Protein AF-C1J9I7-F1 (afdb_monomer)

Mean predicted aligned error: 4.02 Å

Structure (mmCIF, N/CA/C/O backbone):
data_AF-C1J9I7-F1
#
_entry.id   AF-C1J9I7-F1
#
loop_
_atom_site.group_PDB
_atom_site.id
_atom_site.type_symbol
_atom_site.label_atom_id
_atom_site.label_alt_id
_atom_site.label_comp_id
_atom_site.label_asym_id
_atom_site.label_entity_id
_atom_site.label_seq_id
_atom_site.pdbx_PDB_ins_code
_atom_site.Cartn_x
_atom_site.Cartn_y
_atom_site.Cartn_z
_atom_site.occupancy
_atom_site.B_iso_or_equiv
_atom_site.auth_seq_id
_atom_site.auth_comp_id
_atom_site.auth_asym_id
_atom_site.auth_atom_id
_atom_site.pdbx_PDB_model_num
ATOM 1 N N . MET A 1 1 ? -25.957 10.864 8.590 1.00 47.75 1 MET A N 1
ATOM 2 C CA . MET A 1 1 ? -24.700 10.436 7.935 1.00 47.75 1 MET A CA 1
ATOM 3 C C . MET A 1 1 ? -24.510 8.967 8.263 1.00 47.75 1 MET A C 1
ATOM 5 O O . MET A 1 1 ? -24.528 8.646 9.444 1.00 47.75 1 MET A O 1
ATOM 9 N N . GLY A 1 2 ? -24.454 8.081 7.265 1.00 59.41 2 GLY A N 1
ATOM 10 C CA . GLY A 1 2 ? -24.308 6.639 7.505 1.00 59.41 2 GLY A CA 1
ATOM 11 C C . GLY A 1 2 ? -23.028 6.308 8.279 1.00 59.41 2 GLY A C 1
ATOM 12 O O . GLY A 1 2 ? -22.058 7.070 8.245 1.00 59.41 2 GLY A O 1
ATOM 13 N N . ASN A 1 3 ? -23.024 5.187 9.002 1.00 84.06 3 ASN A N 1
ATOM 14 C CA . ASN A 1 3 ? -21.821 4.706 9.676 1.00 84.06 3 ASN A CA 1
ATOM 15 C C . ASN A 1 3 ? -20.783 4.278 8.627 1.00 84.06 3 ASN A C 1
ATOM 17 O O . ASN A 1 3 ? -20.947 3.234 8.010 1.00 84.06 3 ASN A O 1
ATOM 21 N N . LEU A 1 4 ? -19.723 5.078 8.445 1.00 91.31 4 LEU A N 1
ATOM 22 C CA . LEU A 1 4 ? -18.598 4.732 7.566 1.00 91.31 4 LEU A CA 1
ATOM 23 C C . LEU A 1 4 ? -17.926 3.429 8.019 1.00 91.31 4 LEU A C 1
ATOM 25 O O . LEU A 1 4 ? -17.491 3.326 9.175 1.00 91.31 4 LEU A O 1
ATOM 29 N N . LEU A 1 5 ? -17.766 2.484 7.095 1.00 96.19 5 LEU A N 1
ATOM 30 C CA . LEU A 1 5 ? -17.030 1.242 7.299 1.00 96.19 5 LEU A CA 1
ATOM 31 C C . LEU A 1 5 ? -15.528 1.490 7.104 1.00 96.19 5 LEU A C 1
ATOM 33 O O . LEU A 1 5 ? -15.040 1.649 5.985 1.00 96.19 5 LEU A O 1
ATOM 37 N N . ILE A 1 6 ? -14.788 1.539 8.212 1.00 97.50 6 ILE A N 1
ATOM 38 C CA . ILE A 1 6 ? -13.348 1.834 8.230 1.00 97.50 6 ILE A CA 1
ATOM 39 C C . ILE A 1 6 ? -12.586 0.570 8.603 1.00 97.50 6 ILE A C 1
ATOM 41 O O . ILE A 1 6 ? -12.839 -0.002 9.662 1.00 97.50 6 ILE A O 1
ATOM 45 N N . LYS A 1 7 ? -11.635 0.165 7.758 1.00 97.56 7 LYS A N 1
ATOM 46 C CA . LYS A 1 7 ? -10.774 -0.996 7.998 1.00 97.56 7 LYS A CA 1
ATOM 47 C C . LYS A 1 7 ? -9.307 -0.635 7.794 1.00 97.56 7 LYS A C 1
ATOM 49 O O . LYS A 1 7 ? -8.921 -0.176 6.726 1.00 97.56 7 LYS A O 1
ATOM 54 N N . ILE A 1 8 ? -8.475 -0.861 8.802 1.00 98.06 8 ILE A N 1
ATOM 55 C CA . ILE A 1 8 ? -7.022 -0.697 8.724 1.00 98.06 8 ILE A CA 1
ATOM 56 C C . ILE A 1 8 ? -6.383 -2.078 8.795 1.00 98.06 8 ILE A C 1
ATOM 58 O O . ILE A 1 8 ? -6.401 -2.725 9.837 1.00 98.06 8 ILE A O 1
ATOM 62 N N . ILE A 1 9 ? -5.821 -2.542 7.687 1.00 97.94 9 ILE A N 1
ATOM 63 C CA . ILE A 1 9 ? -5.140 -3.830 7.617 1.00 97.94 9 ILE A CA 1
ATOM 64 C C . ILE A 1 9 ? -3.805 -3.734 8.339 1.00 97.94 9 ILE A C 1
ATOM 6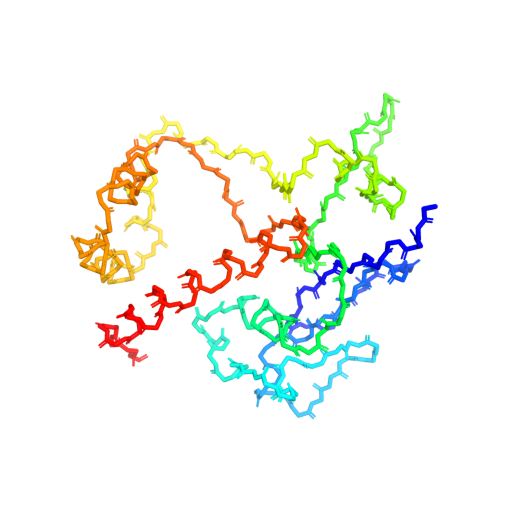6 O O . ILE A 1 9 ? -3.006 -2.846 8.047 1.00 97.94 9 ILE A O 1
ATOM 70 N N . ILE A 1 10 ? -3.546 -4.681 9.234 1.00 97.75 10 ILE A N 1
ATOM 71 C CA . ILE A 1 10 ? -2.225 -4.917 9.809 1.00 97.75 10 ILE A CA 1
ATOM 72 C C . ILE A 1 10 ? -1.609 -6.102 9.067 1.00 97.75 10 ILE A C 1
ATOM 74 O O . ILE A 1 10 ? -1.959 -7.248 9.341 1.00 97.75 10 ILE A O 1
ATOM 78 N N . ALA A 1 11 ? -0.684 -5.839 8.148 1.00 97.38 11 ALA A N 1
ATOM 79 C CA . ALA A 1 11 ? 0.038 -6.906 7.465 1.00 97.38 11 ALA A CA 1
ATOM 80 C C . ALA A 1 11 ? 1.110 -7.514 8.384 1.00 97.38 11 ALA A C 1
ATOM 82 O O . ALA A 1 11 ? 1.972 -6.807 8.930 1.00 97.38 11 ALA A O 1
ATOM 83 N N . ALA A 1 12 ? 1.052 -8.835 8.560 1.00 96.56 12 ALA A N 1
ATOM 84 C CA . ALA A 1 12 ? 1.930 -9.591 9.444 1.00 96.56 12 ALA A CA 1
ATOM 85 C C . ALA A 1 12 ? 2.312 -10.946 8.835 1.00 96.56 12 ALA A C 1
ATOM 87 O O . ALA A 1 12 ? 1.462 -11.649 8.312 1.00 96.56 12 ALA A O 1
ATOM 88 N N . HIS A 1 13 ? 3.579 -11.340 8.963 1.00 93.56 13 HIS A N 1
ATOM 89 C CA . HIS A 1 13 ? 4.090 -12.659 8.543 1.00 93.56 13 HIS A CA 1
ATOM 90 C C . HIS A 1 13 ? 4.424 -13.570 9.738 1.00 93.56 13 HIS A C 1
ATOM 92 O O . HIS A 1 13 ? 4.934 -14.675 9.582 1.00 93.56 13 HIS A O 1
ATOM 98 N N . LYS A 1 14 ? 4.165 -13.108 10.967 1.00 92.69 14 LYS A N 1
ATOM 99 C CA . LYS A 1 14 ? 4.371 -13.880 12.198 1.00 92.69 14 LYS A CA 1
ATOM 100 C C . LYS A 1 14 ? 3.318 -13.536 13.257 1.00 92.69 14 LYS A C 1
ATOM 102 O O . LYS A 1 14 ? 2.704 -12.472 13.146 1.00 92.69 14 LYS A O 1
ATOM 107 N N . PRO A 1 15 ? 3.128 -14.380 14.288 1.00 92.00 15 PRO A N 1
ATOM 108 C CA . PRO A 1 15 ? 2.281 -14.048 15.429 1.00 92.00 15 PRO A CA 1
ATOM 109 C C . PRO A 1 15 ? 2.752 -12.759 16.110 1.00 92.00 15 PRO A C 1
ATOM 111 O O . PRO A 1 15 ? 3.934 -12.601 16.424 1.00 92.00 15 PRO A O 1
ATOM 114 N N . VAL A 1 16 ? 1.825 -11.827 16.321 1.00 92.19 16 VAL A N 1
ATOM 115 C CA . VAL A 1 16 ? 2.089 -10.510 16.916 1.00 92.19 16 VAL A CA 1
ATOM 116 C C . VAL A 1 16 ? 0.901 -10.081 17.764 1.00 92.19 16 VAL A C 1
ATOM 118 O O . VAL A 1 16 ? -0.238 -10.455 17.488 1.00 92.19 16 VAL A O 1
ATOM 121 N N . GLN A 1 17 ? 1.164 -9.264 18.780 1.00 91.31 17 GLN A N 1
ATOM 122 C CA . GLN A 1 17 ? 0.095 -8.569 19.486 1.00 91.31 17 GLN A CA 1
ATOM 123 C C . GLN A 1 17 ? -0.452 -7.450 18.602 1.00 91.31 17 GLN A C 1
ATOM 125 O O . GLN A 1 17 ? 0.310 -6.690 18.002 1.00 91.31 17 GLN A O 1
ATOM 130 N N . VAL A 1 18 ? -1.775 -7.359 18.534 1.00 91.75 18 VAL A N 1
ATOM 131 C CA . VAL A 1 18 ? -2.493 -6.350 17.754 1.00 91.75 18 VAL A CA 1
ATOM 132 C C . VAL A 1 18 ? -3.287 -5.445 18.692 1.00 91.75 18 VAL A C 1
ATOM 134 O O . VAL A 1 18 ? -3.644 -5.879 19.791 1.00 91.75 18 VAL A O 1
ATOM 137 N N . PRO A 1 19 ? -3.560 -4.188 18.303 1.00 91.56 19 PRO A N 1
ATOM 138 C CA . PRO A 1 19 ? -4.419 -3.310 19.084 1.00 91.56 19 PRO A CA 1
ATOM 139 C C . PRO A 1 19 ? -5.785 -3.954 19.340 1.00 91.56 19 PRO A C 1
ATOM 141 O O . PRO A 1 19 ? -6.378 -4.536 18.433 1.00 91.56 19 PRO A O 1
ATOM 144 N N . ASN A 1 20 ? -6.306 -3.809 20.559 1.00 90.69 20 ASN A N 1
ATOM 145 C CA . ASN A 1 20 ? -7.679 -4.196 20.885 1.00 90.69 20 ASN A CA 1
ATOM 146 C C . ASN A 1 20 ? -8.665 -3.128 20.375 1.00 90.69 20 ASN A C 1
ATOM 148 O O . ASN A 1 20 ? -9.249 -2.376 21.153 1.00 90.69 20 ASN A O 1
ATOM 152 N N . ASP A 1 21 ? -8.765 -3.000 19.053 1.00 91.88 21 ASP A N 1
ATOM 153 C CA . ASP A 1 21 ? -9.613 -2.036 18.352 1.00 91.88 21 ASP A CA 1
ATOM 154 C C . ASP A 1 21 ? -10.123 -2.682 17.058 1.00 91.88 21 ASP A C 1
ATOM 156 O O . ASP A 1 21 ? -9.339 -3.079 16.197 1.00 91.88 21 ASP A O 1
ATOM 160 N N . GLN A 1 22 ? -11.447 -2.763 16.914 1.00 91.38 22 GLN A N 1
ATOM 161 C CA . GLN A 1 22 ? -12.115 -3.392 15.768 1.00 91.38 22 GLN A CA 1
ATOM 162 C C . GLN A 1 22 ? -11.840 -2.691 14.433 1.00 91.38 22 GLN A C 1
ATOM 164 O O . GLN A 1 22 ? -12.124 -3.248 13.380 1.00 91.38 22 GLN A O 1
ATOM 169 N N . THR A 1 23 ? -11.290 -1.478 14.454 1.00 95.12 23 THR A N 1
ATOM 170 C CA . THR A 1 23 ? -10.848 -0.759 13.253 1.00 95.12 23 THR A CA 1
ATOM 171 C C . THR A 1 23 ? -9.634 -1.431 12.608 1.00 95.12 23 THR A C 1
ATOM 173 O O . THR A 1 23 ? -9.394 -1.236 11.416 1.00 95.12 23 THR A O 1
ATOM 176 N N . TYR A 1 24 ? -8.859 -2.207 13.372 1.00 96.31 24 TYR A N 1
ATOM 177 C CA . TYR A 1 24 ? -7.603 -2.804 12.940 1.00 96.31 24 TYR A CA 1
ATOM 178 C C . TYR A 1 24 ? -7.747 -4.309 12.694 1.00 96.31 24 TYR A C 1
ATOM 180 O O . TYR A 1 24 ? -8.024 -5.087 13.602 1.00 96.31 24 TYR A O 1
ATOM 188 N N . PHE A 1 25 ? -7.507 -4.721 11.453 1.00 94.88 25 PHE A N 1
ATOM 189 C CA . PHE A 1 25 ? -7.731 -6.076 10.963 1.00 94.88 25 PHE A CA 1
ATOM 190 C C . PHE A 1 25 ? -6.391 -6.737 10.649 1.00 94.88 25 PHE A C 1
ATOM 192 O O . PHE A 1 25 ? -5.777 -6.404 9.631 1.00 94.88 25 PHE A O 1
ATOM 199 N N . PRO A 1 26 ? -5.896 -7.656 11.487 1.00 96.88 26 PRO A N 1
ATOM 200 C CA . PRO A 1 26 ? -4.689 -8.385 11.150 1.00 96.88 26 PRO A CA 1
ATOM 201 C C . PRO A 1 26 ? -4.909 -9.333 9.974 1.00 96.88 26 PRO A C 1
ATOM 203 O O . PRO A 1 26 ? -5.823 -10.157 9.982 1.00 96.88 26 PRO A O 1
ATOM 206 N N . VAL A 1 27 ? -4.037 -9.222 8.975 1.00 98.00 27 VAL A N 1
ATOM 207 C CA . VAL A 1 27 ? -3.974 -10.105 7.809 1.00 98.00 27 VAL A CA 1
ATOM 208 C C . VAL A 1 27 ? -2.617 -10.798 7.816 1.00 98.00 27 VAL A C 1
ATOM 210 O O . VAL A 1 27 ? -1.568 -10.147 7.855 1.00 98.00 27 VAL A O 1
ATOM 213 N N . TYR A 1 28 ? -2.651 -12.126 7.798 1.00 98.00 28 TYR A N 1
ATOM 214 C CA . TYR A 1 28 ? -1.481 -12.978 7.698 1.00 98.00 28 TYR A CA 1
ATOM 215 C C . TYR A 1 28 ? -1.061 -13.084 6.230 1.00 98.00 28 TYR A C 1
ATOM 217 O O . TYR A 1 28 ? -1.780 -13.664 5.415 1.00 98.00 28 TYR A O 1
ATOM 225 N N . VAL A 1 29 ? 0.059 -12.451 5.885 1.00 97.75 29 VAL A N 1
ATOM 226 C CA . VAL A 1 29 ? 0.547 -12.374 4.501 1.00 97.75 29 VAL A CA 1
ATOM 227 C C . VAL A 1 29 ? 1.365 -13.600 4.129 1.00 97.75 29 VAL A C 1
ATOM 229 O O . VAL A 1 29 ? 2.059 -14.162 4.975 1.00 97.75 29 VAL A O 1
ATOM 232 N N . GLY A 1 30 ? 1.287 -14.010 2.864 1.00 97.69 30 GLY A N 1
ATOM 233 C CA . GLY A 1 30 ? 1.942 -15.226 2.389 1.00 97.69 30 GLY A CA 1
ATOM 234 C C . GLY A 1 30 ? 1.349 -16.488 3.004 1.00 97.69 30 GLY A C 1
ATOM 235 O O . GLY A 1 30 ? 2.037 -17.502 3.096 1.00 97.69 30 GLY A O 1
ATOM 236 N N . SER A 1 31 ? 0.077 -16.441 3.418 1.00 97.81 31 SER A N 1
ATOM 237 C CA . SER A 1 31 ? -0.632 -17.571 4.023 1.00 97.81 31 SER A CA 1
ATOM 238 C C . SER A 1 31 ? -0.552 -18.833 3.165 1.00 97.81 31 SER A C 1
ATOM 240 O O . SER A 1 31 ? -0.495 -19.926 3.719 1.00 97.81 31 SER A O 1
ATOM 242 N N . LYS A 1 32 ? -0.422 -18.702 1.838 1.00 97.88 32 LYS A N 1
ATOM 243 C CA . LYS A 1 32 ? -0.225 -19.828 0.918 1.00 97.88 32 LYS A CA 1
ATOM 244 C C . LYS A 1 32 ? 0.938 -20.754 1.309 1.00 97.88 32 LYS A C 1
ATOM 246 O O . LYS A 1 32 ? 0.887 -21.940 0.996 1.00 97.88 32 LYS A O 1
ATOM 251 N N . PHE A 1 33 ? 1.960 -20.228 1.983 1.00 97.19 33 PHE A N 1
ATOM 252 C CA . PHE A 1 33 ? 3.152 -20.964 2.420 1.00 97.19 33 PHE A CA 1
ATOM 253 C C . PHE A 1 33 ? 3.090 -21.402 3.892 1.00 97.19 33 PHE A C 1
ATOM 255 O O . PHE A 1 33 ? 4.091 -21.845 4.450 1.00 97.19 33 PHE A O 1
ATOM 262 N N . HIS A 1 34 ? 1.927 -21.273 4.536 1.00 95.25 34 HIS A N 1
ATOM 263 C CA . HIS A 1 34 ? 1.736 -21.576 5.949 1.00 95.25 34 HIS A CA 1
ATOM 264 C C . HIS A 1 34 ? 0.510 -22.465 6.177 1.00 95.25 34 HIS A C 1
ATOM 266 O O . HIS A 1 34 ? -0.622 -22.105 5.844 1.00 95.25 34 HIS A O 1
ATOM 272 N N . GLU A 1 35 ? 0.726 -23.599 6.843 1.00 93.06 35 GLU A N 1
ATOM 273 C CA . GLU A 1 35 ? -0.336 -24.556 7.185 1.00 93.06 35 GLU A CA 1
ATOM 274 C C . GLU A 1 35 ? -1.342 -23.998 8.200 1.00 93.06 35 GLU A C 1
ATOM 276 O O . GLU A 1 35 ? -2.513 -24.365 8.193 1.00 93.06 35 GLU A O 1
ATOM 281 N N . SER A 1 36 ? -0.902 -23.083 9.066 1.00 94.06 36 SER A N 1
ATOM 282 C CA . SER A 1 36 ? -1.728 -22.508 10.127 1.00 94.06 36 SER A CA 1
ATOM 283 C C . SER A 1 36 ? -1.692 -20.983 10.124 1.00 94.06 36 SER A C 1
ATOM 285 O O . SER A 1 36 ? -0.833 -20.353 9.506 1.00 94.06 36 SER A O 1
ATOM 287 N N . THR A 1 37 ? -2.663 -20.379 10.809 1.00 95.94 37 THR A N 1
ATOM 288 C CA . THR A 1 37 ? -2.799 -18.924 10.940 1.00 95.94 37 THR A CA 1
ATOM 289 C C . THR A 1 37 ? -2.954 -18.551 12.404 1.00 95.94 37 THR A C 1
ATOM 291 O O . THR A 1 37 ? -3.702 -19.224 13.120 1.00 95.94 37 THR A O 1
ATOM 294 N N . PRO A 1 38 ? -2.294 -17.476 12.872 1.00 95.31 38 PRO A N 1
ATOM 295 C CA . PRO A 1 38 ? -2.496 -16.992 14.229 1.00 95.31 38 PRO A CA 1
ATOM 296 C C . PRO A 1 38 ? -3.974 -16.688 14.506 1.00 95.31 38 PRO A C 1
ATOM 298 O O . PRO A 1 38 ? -4.686 -16.139 13.664 1.00 95.31 38 PRO A O 1
ATOM 301 N N . LYS A 1 39 ? -4.449 -17.024 15.709 1.00 93.75 39 LYS A N 1
ATOM 302 C CA . LYS A 1 39 ? -5.846 -16.796 16.096 1.00 93.75 39 LYS A CA 1
ATOM 303 C C . LYS A 1 39 ? -6.230 -15.323 15.914 1.00 93.75 39 LYS A C 1
ATOM 305 O O . LYS A 1 39 ? -5.546 -14.435 16.412 1.00 93.75 39 LYS A O 1
ATOM 310 N N . GLY A 1 40 ? -7.353 -15.088 15.235 1.00 92.81 40 GLY A N 1
ATOM 311 C CA . GLY A 1 40 ? -7.883 -13.748 14.970 1.00 92.81 40 GLY A CA 1
ATOM 312 C C . GLY A 1 40 ? -7.302 -13.057 13.733 1.00 92.81 40 GLY A C 1
ATOM 313 O O . GLY A 1 40 ? -7.726 -11.946 13.435 1.00 92.81 40 GLY A O 1
ATOM 314 N N . PHE A 1 41 ? -6.370 -13.690 13.010 1.00 96.56 41 PHE A N 1
ATOM 315 C CA . PHE A 1 41 ? -5.810 -13.156 11.769 1.00 96.56 41 PHE A CA 1
ATOM 316 C C . PHE A 1 41 ? -6.601 -13.692 10.577 1.00 96.56 41 PHE A C 1
ATOM 318 O O . PHE A 1 41 ? -6.962 -14.867 10.526 1.00 96.56 41 PHE A O 1
ATOM 325 N N . LEU A 1 42 ? -6.850 -12.821 9.606 1.00 96.62 42 LEU A N 1
ATOM 326 C CA . LEU A 1 42 ? -7.394 -13.192 8.304 1.00 96.62 42 LEU A CA 1
ATOM 327 C C . LEU A 1 42 ? -6.272 -13.739 7.422 1.00 96.62 42 LEU A C 1
ATOM 329 O O . LEU A 1 42 ? -5.119 -13.341 7.577 1.00 96.62 42 LEU A O 1
ATOM 333 N N . ARG A 1 43 ? -6.600 -14.627 6.484 1.00 97.50 43 ARG A N 1
ATOM 334 C CA . ARG A 1 43 ? -5.626 -15.185 5.540 1.00 97.50 43 ARG A CA 1
ATOM 335 C C . ARG A 1 43 ? -5.728 -14.516 4.183 1.00 97.50 43 ARG A C 1
ATOM 337 O O . ARG A 1 43 ? -6.819 -14.445 3.613 1.00 97.50 43 ARG A O 1
ATOM 344 N N . ASP A 1 44 ? -4.587 -14.092 3.653 1.00 98.19 44 ASP A N 1
ATOM 345 C CA . ASP A 1 44 ? -4.498 -13.486 2.325 1.00 98.19 44 ASP A CA 1
ATOM 346 C C . ASP A 1 44 ? -4.592 -14.497 1.170 1.00 98.19 44 ASP A C 1
ATOM 348 O O . ASP A 1 44 ? -4.614 -14.075 0.023 1.00 98.19 44 ASP A O 1
ATOM 352 N N . ASP A 1 45 ? -4.661 -15.807 1.437 1.00 98.44 45 ASP A N 1
ATOM 353 C CA . ASP A 1 45 ? -4.765 -16.881 0.433 1.00 98.44 45 ASP A CA 1
ATOM 354 C C . ASP A 1 45 ? -6.199 -17.387 0.198 1.00 98.44 45 ASP A C 1
ATOM 356 O O . ASP A 1 45 ? -6.414 -18.384 -0.493 1.00 98.44 45 ASP A O 1
ATOM 360 N N . SER A 1 46 ? -7.189 -16.684 0.748 1.00 97.06 46 SER A N 1
ATOM 361 C CA . SER A 1 46 ? -8.614 -16.981 0.579 1.00 97.06 46 SER A CA 1
ATOM 362 C C . SER A 1 46 ? -9.254 -16.128 -0.524 1.00 97.06 46 SER A C 1
ATOM 364 O O . SER A 1 46 ? -8.781 -15.032 -0.825 1.00 97.06 46 SER A O 1
ATOM 366 N N . GLY A 1 47 ? -10.346 -16.609 -1.132 1.00 97.75 47 GLY A N 1
ATOM 367 C CA . GLY A 1 47 ? -11.069 -15.870 -2.175 1.00 97.75 47 GLY A CA 1
ATOM 368 C C . GLY A 1 47 ? -10.171 -15.465 -3.351 1.00 97.75 47 GLY A C 1
ATOM 369 O O . GLY A 1 47 ? -9.270 -16.212 -3.740 1.00 97.75 47 GLY A O 1
ATOM 370 N N . LYS A 1 48 ? -10.384 -14.272 -3.920 1.00 98.50 48 LYS A N 1
ATOM 371 C CA . LYS A 1 48 ? -9.513 -13.760 -4.992 1.00 98.50 48 LYS A CA 1
ATOM 372 C C . LYS A 1 48 ? -8.223 -13.199 -4.397 1.00 98.50 48 LYS A C 1
ATOM 374 O O . LYS A 1 48 ? -8.262 -12.216 -3.661 1.00 98.50 48 LYS A O 1
ATOM 379 N N . ASN A 1 49 ? -7.085 -13.803 -4.727 1.00 98.62 49 ASN A N 1
ATOM 380 C CA . ASN A 1 49 ? -5.813 -13.477 -4.093 1.00 98.62 49 ASN A CA 1
ATOM 381 C C . ASN A 1 49 ? -4.599 -13.666 -5.006 1.00 98.62 49 ASN A C 1
ATOM 383 O O . ASN A 1 49 ? -4.733 -14.186 -6.107 1.00 98.62 49 ASN A O 1
ATOM 387 N N . ILE A 1 50 ? -3.437 -13.237 -4.504 1.00 98.56 50 ILE A N 1
ATOM 388 C CA . ILE A 1 50 ? -2.099 -13.473 -5.070 1.00 98.56 50 ILE A CA 1
ATOM 389 C C . ILE A 1 50 ? -1.109 -13.875 -3.963 1.00 98.56 50 ILE A C 1
ATOM 391 O O . ILE A 1 50 ? 0.057 -13.494 -3.999 1.00 98.56 50 ILE A O 1
ATOM 395 N N . SER A 1 51 ? -1.559 -14.608 -2.936 1.00 98.44 51 SER A N 1
ATOM 396 C CA . SER A 1 51 ? -0.724 -14.930 -1.761 1.00 98.44 51 SER A CA 1
ATOM 397 C C . SER A 1 51 ? 0.561 -15.685 -2.138 1.00 98.44 51 SER A C 1
ATOM 399 O O . SER A 1 51 ? 1.611 -15.480 -1.531 1.00 98.44 51 SER A O 1
ATOM 401 N N . TRP A 1 52 ? 0.533 -16.476 -3.220 1.00 97.81 52 TRP A N 1
ATOM 402 C CA . TRP A 1 52 ? 1.726 -17.141 -3.761 1.00 97.81 52 TRP A CA 1
ATOM 403 C C . TRP A 1 52 ? 2.804 -16.167 -4.271 1.00 97.81 52 TRP A C 1
ATOM 405 O O . TRP A 1 52 ? 3.969 -16.543 -4.321 1.00 97.81 52 TRP A O 1
ATOM 415 N N . LYS A 1 53 ? 2.459 -14.913 -4.605 1.00 97.25 53 LYS A N 1
ATOM 416 C CA . LYS A 1 53 ? 3.426 -13.873 -4.995 1.00 97.25 53 LYS A CA 1
ATOM 417 C C . LYS A 1 53 ? 4.115 -13.211 -3.789 1.00 97.25 53 LYS A C 1
ATOM 419 O O . LYS A 1 53 ? 5.018 -12.401 -3.984 1.00 97.25 53 LYS A O 1
ATOM 424 N N . ASN A 1 54 ? 3.735 -13.533 -2.544 1.00 97.62 54 ASN A N 1
ATOM 425 C CA . ASN A 1 54 ? 4.260 -12.882 -1.333 1.00 97.62 54 ASN A CA 1
ATOM 426 C C . ASN A 1 54 ? 5.800 -12.814 -1.229 1.00 97.62 54 ASN A C 1
ATOM 428 O O . ASN A 1 54 ? 6.273 -11.766 -0.791 1.00 97.62 54 ASN A O 1
ATOM 432 N N . PRO A 1 55 ? 6.589 -13.830 -1.647 1.00 95.44 55 PRO A N 1
ATOM 433 C CA . PRO A 1 55 ? 8.053 -13.750 -1.618 1.00 95.44 55 PRO A CA 1
ATOM 434 C C . PRO A 1 55 ? 8.632 -12.536 -2.359 1.00 95.44 55 PRO A C 1
ATOM 436 O O . PRO A 1 55 ? 9.694 -12.046 -1.986 1.00 95.44 55 PRO A O 1
ATOM 439 N N . HIS A 1 56 ? 7.916 -12.016 -3.361 1.00 94.31 56 HIS A N 1
ATOM 440 C CA . HIS A 1 56 ? 8.334 -10.857 -4.153 1.00 94.31 56 HIS A CA 1
ATOM 441 C C . HIS A 1 56 ? 7.466 -9.617 -3.883 1.00 94.31 56 HIS A C 1
ATOM 443 O O . HIS A 1 56 ? 7.960 -8.491 -3.878 1.00 94.31 56 HIS A O 1
ATOM 449 N N . TYR A 1 57 ? 6.175 -9.811 -3.601 1.00 96.00 57 TYR A N 1
ATOM 450 C CA . TYR A 1 57 ? 5.192 -8.733 -3.453 1.00 96.00 57 TYR A CA 1
ATOM 451 C C . TYR A 1 57 ? 5.031 -8.229 -2.015 1.00 96.00 57 TYR A C 1
ATOM 453 O O . TYR A 1 57 ? 4.506 -7.132 -1.808 1.00 96.00 57 TYR A O 1
ATOM 461 N N . ASN A 1 58 ? 5.490 -8.989 -1.017 1.00 95.25 58 ASN A N 1
ATOM 462 C CA . ASN A 1 58 ? 5.354 -8.657 0.403 1.00 95.25 58 ASN A CA 1
ATOM 463 C C . ASN A 1 58 ? 3.915 -8.219 0.748 1.00 95.25 58 ASN A C 1
ATOM 465 O O . ASN A 1 58 ? 2.957 -8.849 0.309 1.00 95.25 58 ASN A O 1
ATOM 469 N N . GLU A 1 59 ? 3.718 -7.117 1.485 1.00 96.62 59 GLU A N 1
ATOM 470 C CA . GLU A 1 59 ? 2.385 -6.693 1.938 1.00 96.62 59 GLU A CA 1
ATOM 471 C C . GLU A 1 59 ? 1.424 -6.270 0.809 1.00 96.62 59 GLU A C 1
ATOM 473 O O . GLU A 1 59 ? 0.239 -6.042 1.071 1.00 96.62 59 GLU A O 1
ATOM 478 N N . LEU A 1 60 ? 1.878 -6.195 -0.451 1.00 97.94 60 LEU A N 1
ATOM 479 C CA . LEU A 1 60 ? 0.977 -5.985 -1.589 1.00 97.94 60 LEU A CA 1
ATOM 480 C C . LEU A 1 60 ? -0.020 -7.140 -1.758 1.00 97.94 60 LEU A C 1
ATOM 482 O O . LEU A 1 60 ? -1.120 -6.912 -2.260 1.00 97.94 60 LEU A O 1
ATOM 486 N N . THR A 1 61 ? 0.303 -8.349 -1.293 1.00 98.38 61 THR A N 1
ATOM 487 C CA . THR A 1 61 ? -0.635 -9.484 -1.292 1.00 98.38 61 THR A CA 1
ATOM 488 C C . THR A 1 61 ? -1.859 -9.214 -0.417 1.00 98.38 61 THR A C 1
ATOM 490 O O . THR A 1 61 ? -2.986 -9.449 -0.856 1.00 98.38 61 THR A O 1
ATOM 493 N N . ALA A 1 62 ? -1.675 -8.606 0.761 1.00 98.06 62 ALA A N 1
ATOM 494 C CA . ALA A 1 62 ? -2.777 -8.173 1.621 1.00 98.06 62 ALA A CA 1
ATOM 495 C C . ALA A 1 62 ? -3.627 -7.078 0.966 1.00 98.06 62 ALA A C 1
ATOM 497 O O . ALA A 1 62 ? -4.852 -7.101 1.084 1.00 98.06 62 ALA A O 1
ATOM 498 N N . ILE A 1 63 ? -2.998 -6.130 0.264 1.00 97.69 63 ILE A N 1
ATOM 499 C CA . ILE A 1 63 ? -3.711 -5.071 -0.465 1.00 97.69 63 ILE A CA 1
ATOM 500 C C . ILE A 1 63 ? -4.561 -5.666 -1.590 1.00 97.69 63 ILE A C 1
ATOM 502 O O . ILE A 1 63 ? -5.737 -5.319 -1.721 1.00 97.69 63 ILE A O 1
ATOM 506 N N . TYR A 1 64 ? -3.982 -6.569 -2.384 1.00 98.56 64 TYR A N 1
ATOM 507 C CA . TYR A 1 64 ? -4.696 -7.249 -3.459 1.00 98.56 64 TYR A CA 1
ATOM 508 C C . TYR A 1 64 ? -5.869 -8.054 -2.905 1.00 98.56 64 TYR A C 1
ATOM 510 O O . TYR A 1 64 ? -6.985 -7.946 -3.400 1.00 98.56 64 TYR A O 1
ATOM 518 N N . TRP A 1 65 ? -5.642 -8.825 -1.842 1.00 98.56 65 TRP A N 1
ATOM 519 C CA . TRP A 1 65 ? -6.694 -9.593 -1.191 1.00 98.56 65 TRP A CA 1
ATOM 520 C C . TRP A 1 65 ? -7.818 -8.681 -0.679 1.00 98.56 65 TRP A C 1
ATOM 522 O O . TRP A 1 65 ? -8.993 -8.900 -0.968 1.00 98.56 65 TRP A O 1
ATOM 532 N N . ALA A 1 66 ? -7.483 -7.593 0.009 1.00 97.94 66 ALA A N 1
ATOM 533 C CA . ALA A 1 66 ? -8.473 -6.667 0.542 1.00 97.94 66 ALA A CA 1
ATOM 534 C C . ALA A 1 66 ? -9.345 -6.015 -0.532 1.00 97.94 66 ALA A C 1
ATOM 536 O O . ALA A 1 66 ? -10.542 -5.831 -0.318 1.00 97.94 66 ALA A O 1
ATOM 537 N N . LYS A 1 67 ? -8.760 -5.711 -1.695 1.00 97.81 67 LYS A N 1
ATOM 538 C CA . LYS A 1 67 ? -9.454 -5.125 -2.848 1.00 97.81 67 LYS A CA 1
ATOM 539 C C . LYS A 1 67 ? -10.691 -5.911 -3.273 1.00 97.81 67 LYS A C 1
ATOM 541 O O . LYS A 1 67 ? -11.661 -5.286 -3.699 1.00 97.81 67 LYS A O 1
ATOM 546 N N . TYR A 1 68 ? -10.640 -7.239 -3.176 1.00 98.19 68 TYR A N 1
ATOM 547 C CA . TYR A 1 68 ? -11.695 -8.131 -3.659 1.00 98.19 68 TYR A CA 1
ATOM 548 C C . TYR A 1 68 ? -12.521 -8.775 -2.548 1.00 98.19 68 TYR A C 1
ATOM 550 O O . TYR A 1 68 ? -13.660 -9.154 -2.798 1.00 98.19 68 TYR A O 1
ATOM 558 N N . ASN A 1 69 ? -11.964 -8.913 -1.343 1.00 98.06 69 ASN A N 1
ATOM 559 C CA . ASN A 1 69 ? -12.566 -9.737 -0.291 1.00 98.06 69 ASN A CA 1
ATOM 560 C C . ASN A 1 69 ? -13.070 -8.927 0.914 1.00 98.06 69 ASN A C 1
ATOM 562 O O . ASN A 1 69 ? -13.733 -9.484 1.787 1.00 98.06 69 ASN A O 1
ATOM 566 N N . LEU A 1 70 ? -12.783 -7.621 0.990 1.00 96.56 70 LEU A N 1
ATOM 567 C CA . LEU A 1 70 ? -13.281 -6.757 2.061 1.00 96.56 70 LEU A CA 1
ATOM 568 C C . LEU A 1 70 ? -14.259 -5.715 1.527 1.00 96.56 70 LEU A C 1
ATOM 570 O O . LEU A 1 70 ? -13.961 -4.997 0.578 1.00 96.56 70 LEU A O 1
ATOM 574 N N . ASP A 1 71 ? -15.376 -5.544 2.231 1.00 96.19 71 ASP A N 1
ATOM 575 C CA . ASP A 1 71 ? -16.171 -4.324 2.112 1.00 96.19 71 ASP A CA 1
ATOM 576 C C . ASP A 1 71 ? -15.630 -3.221 3.037 1.00 96.19 71 ASP A C 1
ATOM 578 O O . ASP A 1 71 ? -15.182 -3.512 4.154 1.00 96.19 71 ASP A O 1
ATOM 582 N N . PHE A 1 72 ? -15.625 -1.979 2.553 1.00 97.25 72 PHE A N 1
ATOM 583 C CA . PHE A 1 72 ? -15.129 -0.782 3.240 1.00 97.25 72 PHE A CA 1
ATOM 584 C C . PHE A 1 72 ? -15.514 0.501 2.491 1.00 97.25 72 PHE A C 1
ATOM 586 O O . PHE A 1 72 ? -15.660 0.492 1.268 1.00 97.25 72 PHE A O 1
ATOM 593 N N . ASP A 1 73 ? -15.577 1.616 3.220 1.00 98.00 73 ASP A N 1
ATOM 594 C CA . ASP A 1 73 ? -15.591 2.987 2.686 1.00 98.00 73 ASP A CA 1
ATOM 595 C C . ASP A 1 73 ? -14.195 3.621 2.736 1.00 98.00 73 ASP A C 1
ATOM 597 O O . ASP A 1 73 ? -13.812 4.404 1.862 1.00 98.00 73 ASP A O 1
ATOM 601 N N . ILE A 1 74 ? -13.419 3.270 3.767 1.00 98.31 74 ILE A N 1
ATOM 602 C CA . ILE A 1 74 ? -12.041 3.715 3.987 1.00 98.31 74 ILE A CA 1
ATOM 603 C C . ILE A 1 74 ? -11.190 2.489 4.314 1.00 98.31 74 ILE A C 1
ATOM 605 O O . ILE A 1 74 ? -11.494 1.759 5.262 1.00 98.31 74 ILE A O 1
ATOM 609 N N . LEU A 1 75 ? -10.107 2.303 3.560 1.00 98.44 75 LEU A N 1
ATOM 610 C CA . LEU A 1 75 ? -9.126 1.248 3.791 1.00 98.44 75 LEU A CA 1
ATOM 611 C C . LEU A 1 75 ? -7.763 1.849 4.114 1.00 98.44 75 LEU A C 1
ATOM 613 O O . LEU A 1 75 ? -7.320 2.783 3.450 1.00 98.44 75 LEU A O 1
ATOM 617 N N . GLY A 1 76 ? -7.071 1.290 5.095 1.00 97.94 76 GLY A N 1
ATOM 618 C CA . GLY A 1 76 ? -5.663 1.577 5.324 1.00 97.94 76 GLY A CA 1
ATOM 619 C C . GLY A 1 76 ? -4.812 0.324 5.376 1.00 97.94 76 GLY A C 1
ATOM 620 O O . GLY A 1 76 ? -5.317 -0.772 5.602 1.00 97.94 76 GLY A O 1
ATOM 621 N N . LEU A 1 77 ? -3.511 0.516 5.197 1.00 98.31 77 LEU A N 1
ATOM 622 C CA . LEU A 1 77 ? -2.487 -0.493 5.419 1.00 98.31 77 LEU A CA 1
ATOM 623 C C . LEU A 1 77 ? -1.475 0.041 6.433 1.00 98.31 77 LEU A C 1
ATOM 625 O O . LEU A 1 77 ? -0.955 1.152 6.298 1.00 98.31 77 LEU A O 1
ATOM 629 N N . VAL A 1 78 ? -1.176 -0.781 7.433 1.00 97.38 78 VAL A N 1
ATOM 630 C CA . VAL A 1 78 ? -0.082 -0.596 8.383 1.00 97.38 78 VAL A CA 1
ATOM 631 C C . VAL A 1 78 ? 0.717 -1.894 8.506 1.00 97.38 78 VAL A C 1
ATOM 633 O O . VAL A 1 78 ? 0.210 -2.987 8.244 1.00 97.38 78 VAL A O 1
ATOM 636 N N . HIS A 1 79 ? 1.974 -1.792 8.929 1.00 94.62 79 HIS A N 1
ATOM 637 C CA . HIS A 1 79 ? 2.765 -2.980 9.251 1.00 94.62 79 HIS A CA 1
ATOM 638 C C . HIS A 1 79 ? 2.490 -3.418 10.690 1.00 94.62 79 HIS A C 1
ATOM 640 O O . HIS A 1 79 ? 2.199 -2.591 11.552 1.00 94.62 79 HIS A O 1
ATOM 646 N N . TYR A 1 80 ? 2.755 -4.684 11.006 1.00 91.94 80 TYR A N 1
ATOM 647 C CA . TYR A 1 80 ? 2.615 -5.227 12.364 1.00 91.94 80 TYR A CA 1
ATOM 648 C C . TYR A 1 80 ? 3.371 -4.490 13.488 1.00 91.94 80 TYR A C 1
ATOM 650 O O . TYR A 1 80 ? 3.058 -4.670 14.661 1.00 91.94 80 TYR A O 1
ATOM 658 N N . ARG A 1 81 ? 4.386 -3.680 13.157 1.00 91.12 81 ARG A N 1
ATOM 659 C CA . ARG A 1 81 ? 5.200 -2.908 14.119 1.00 91.12 81 ARG A CA 1
ATOM 660 C C . ARG A 1 81 ? 5.169 -1.395 13.913 1.00 91.12 81 ARG A C 1
ATOM 662 O O . ARG A 1 81 ? 5.835 -0.679 14.655 1.00 91.12 81 ARG A O 1
ATOM 669 N N . ARG A 1 82 ? 4.479 -0.890 12.888 1.00 92.50 82 ARG A N 1
ATOM 670 C CA . ARG A 1 82 ? 4.501 0.535 12.529 1.00 92.50 82 ARG A CA 1
ATOM 671 C C . ARG A 1 82 ? 3.085 0.995 12.257 1.00 92.50 82 ARG A C 1
ATOM 673 O O . ARG A 1 82 ? 2.462 0.508 11.324 1.00 92.50 82 ARG A O 1
ATOM 680 N N . PHE A 1 83 ? 2.620 1.950 13.052 1.00 93.88 83 PHE A N 1
ATOM 681 C CA . PHE A 1 83 ? 1.253 2.452 13.023 1.00 93.88 83 PHE A CA 1
ATOM 682 C C . PHE A 1 83 ? 1.233 3.970 12.858 1.00 93.88 83 PHE A C 1
ATOM 684 O O . PHE A 1 83 ? 2.192 4.660 13.213 1.00 93.88 83 PHE A O 1
ATOM 691 N N . PHE A 1 84 ? 0.119 4.496 12.353 1.00 94.44 84 PHE A N 1
ATOM 692 C CA . PHE A 1 84 ? -0.149 5.926 12.414 1.00 94.44 84 PHE A CA 1
ATOM 693 C C . PHE A 1 84 ? -0.507 6.328 13.841 1.00 94.44 84 PHE A C 1
ATOM 695 O O . PHE A 1 84 ? -1.289 5.660 14.515 1.00 94.44 84 PHE A O 1
ATOM 702 N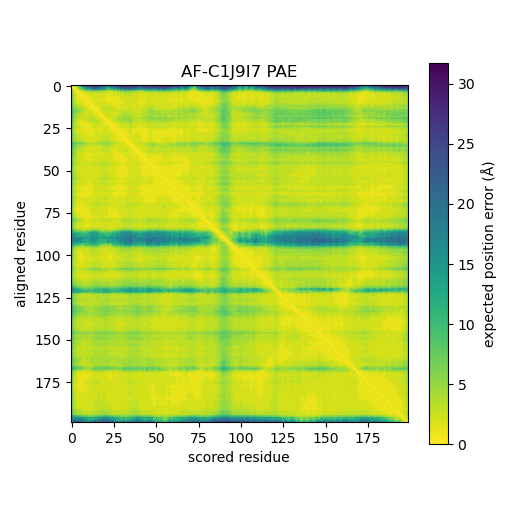 N . VAL A 1 85 ? 0.053 7.441 14.296 1.00 93.50 85 VAL A N 1
ATOM 703 C CA . VAL A 1 85 ? -0.144 7.926 15.659 1.00 93.50 85 VAL A CA 1
ATOM 704 C C . VAL A 1 85 ? -0.532 9.395 15.671 1.00 93.50 85 VAL A C 1
ATOM 706 O O . VAL A 1 85 ? -0.157 10.162 14.780 1.00 93.50 85 VAL A O 1
ATOM 709 N N . ASN A 1 86 ? -1.264 9.793 16.705 1.00 89.31 86 ASN A N 1
ATOM 710 C CA . ASN A 1 86 ? -1.564 11.190 16.970 1.00 89.31 86 ASN A CA 1
ATOM 711 C C . ASN A 1 86 ? -0.287 11.968 17.310 1.00 89.31 86 ASN A C 1
ATOM 713 O O . ASN A 1 86 ? 0.718 11.399 17.749 1.00 89.31 86 ASN A O 1
ATOM 717 N N . LYS A 1 87 ? -0.315 13.296 17.125 1.00 81.31 87 LYS A N 1
ATOM 718 C CA . LYS A 1 87 ? 0.796 14.146 17.572 1.00 81.31 87 LYS A CA 1
ATOM 719 C C . LYS A 1 87 ? 1.046 13.907 19.058 1.00 81.31 87 LYS A C 1
ATOM 721 O O . LYS A 1 87 ? 0.113 13.811 19.855 1.00 81.31 87 LYS A O 1
ATOM 726 N N . LYS A 1 88 ? 2.326 13.851 19.413 1.00 78.12 88 LYS A N 1
ATOM 727 C CA . LYS A 1 88 ? 2.766 13.719 20.795 1.00 78.12 88 LYS A CA 1
ATOM 728 C C . LYS A 1 88 ? 2.150 14.838 21.635 1.00 78.12 88 LYS A C 1
ATOM 730 O O . LYS A 1 88 ? 2.322 16.013 21.310 1.00 78.12 88 LYS A O 1
ATOM 735 N N . LYS A 1 89 ? 1.455 14.476 22.712 1.00 76.56 89 LYS A N 1
ATOM 736 C CA . LYS A 1 89 ? 1.010 15.449 23.715 1.00 76.56 89 LYS A CA 1
ATOM 737 C C . LYS A 1 89 ? 2.235 15.995 24.445 1.00 76.56 89 LYS A C 1
ATOM 739 O O . LYS A 1 89 ? 3.178 15.245 24.715 1.00 76.56 89 LYS A O 1
ATOM 744 N N . PHE A 1 90 ? 2.227 17.290 24.751 1.00 76.56 90 PHE A N 1
ATOM 745 C CA . PHE A 1 90 ? 3.296 17.918 25.524 1.00 76.56 90 PHE A CA 1
ATOM 746 C C . PHE A 1 90 ? 3.505 17.157 26.847 1.00 76.56 90 PHE A C 1
ATOM 748 O O . PHE A 1 90 ? 2.536 16.808 27.514 1.00 76.56 90 PHE A O 1
ATOM 755 N N . GLY A 1 91 ? 4.756 16.820 27.177 1.00 77.06 91 GLY A N 1
ATOM 756 C CA . GLY A 1 91 ? 5.112 16.058 28.386 1.00 77.06 91 GLY A CA 1
ATOM 757 C C . GLY A 1 91 ? 4.937 14.529 28.327 1.00 77.06 91 GLY A C 1
ATOM 758 O O . GLY A 1 91 ? 5.471 13.838 29.190 1.00 77.06 91 GLY A O 1
ATOM 759 N N . SER A 1 92 ? 4.269 13.959 27.314 1.00 77.38 92 SER A N 1
ATOM 760 C CA . SER A 1 92 ? 4.150 12.492 27.186 1.00 77.38 92 SER A CA 1
ATOM 761 C C . SER A 1 92 ? 5.467 11.847 26.727 1.00 77.38 92 SER A C 1
ATOM 763 O O . SER A 1 92 ? 6.273 12.484 26.052 1.00 77.38 92 SER A O 1
ATOM 765 N N . ARG A 1 93 ? 5.702 10.565 27.033 1.00 70.81 93 ARG A N 1
ATOM 766 C CA . ARG A 1 93 ? 6.766 9.745 26.405 1.00 70.81 93 ARG A CA 1
ATOM 767 C C . ARG A 1 93 ? 6.232 8.780 25.343 1.00 70.81 93 ARG A C 1
ATOM 769 O O . ARG A 1 93 ? 7.026 8.245 24.576 1.00 70.81 93 ARG A O 1
ATOM 776 N N . SER A 1 94 ? 4.916 8.603 25.264 1.00 75.69 94 SER A N 1
ATOM 777 C CA . SER A 1 94 ? 4.245 7.700 24.331 1.00 75.69 94 SER A CA 1
ATOM 778 C C . SER A 1 94 ? 3.425 8.459 23.289 1.00 75.69 94 SER A C 1
ATOM 780 O O . SER A 1 94 ? 3.055 9.626 23.463 1.00 75.69 94 SER A O 1
ATOM 782 N N . TYR A 1 95 ? 3.157 7.768 22.187 1.00 79.50 95 TYR A N 1
ATOM 783 C CA . TYR A 1 95 ? 2.237 8.202 21.151 1.00 79.50 95 TYR A CA 1
ATOM 784 C C . TYR A 1 95 ? 0.948 7.387 21.248 1.00 79.50 95 TYR A C 1
ATOM 786 O O . TYR A 1 95 ? 1.008 6.171 21.427 1.00 79.50 95 TYR A O 1
ATOM 794 N N . ASP A 1 96 ? -0.196 8.052 21.090 1.00 88.12 96 ASP A N 1
ATOM 795 C CA . ASP A 1 96 ? -1.495 7.383 21.020 1.00 88.12 96 ASP A CA 1
ATOM 796 C C . ASP A 1 96 ? -1.744 6.916 19.577 1.00 88.12 96 ASP A C 1
ATOM 798 O O . ASP A 1 96 ? -1.630 7.710 18.636 1.00 88.12 96 ASP A O 1
ATOM 802 N N . LEU A 1 97 ? -2.101 5.640 19.400 1.00 92.00 97 LEU A N 1
ATOM 803 C CA . LEU A 1 97 ? -2.583 5.098 18.125 1.00 92.00 97 LEU A CA 1
ATOM 804 C C . LEU A 1 97 ? -3.793 5.910 17.640 1.00 92.00 97 LEU A C 1
ATOM 806 O O . LEU A 1 97 ? -4.654 6.269 18.449 1.00 92.00 97 LEU A O 1
ATOM 810 N N . ILE A 1 98 ? -3.874 6.193 16.336 1.00 94.56 98 ILE A N 1
ATOM 811 C CA . ILE A 1 98 ? -5.066 6.858 15.793 1.00 94.56 98 ILE A CA 1
ATOM 812 C C . ILE A 1 98 ? -6.287 5.944 15.938 1.00 94.56 98 ILE A C 1
ATOM 814 O O . ILE A 1 98 ? -6.236 4.755 15.617 1.00 94.56 98 ILE A O 1
ATOM 818 N N . LYS A 1 99 ? -7.396 6.496 16.422 1.00 94.31 99 LYS A N 1
ATOM 819 C CA . LYS A 1 99 ? -8.660 5.763 16.564 1.00 94.31 99 LYS A CA 1
ATOM 820 C C . LYS A 1 99 ? -9.548 5.973 15.346 1.00 94.31 99 LYS A C 1
ATOM 822 O O . LYS A 1 99 ? -9.331 6.889 14.549 1.00 94.31 99 LYS A O 1
ATOM 827 N N . GLN A 1 100 ? -10.626 5.197 15.251 1.00 95.25 100 GLN A N 1
ATOM 828 C CA . GLN A 1 100 ? -11.648 5.374 14.217 1.00 95.25 100 GLN A CA 1
ATOM 829 C C . GLN A 1 100 ? -12.140 6.831 14.100 1.00 95.25 100 GLN A C 1
ATOM 831 O O . GLN A 1 100 ? -12.331 7.338 12.997 1.00 95.25 100 GLN A O 1
ATOM 836 N N . SER A 1 101 ? -12.313 7.531 15.228 1.00 94.56 101 SER A N 1
ATOM 837 C CA . SER A 1 101 ? -12.720 8.942 15.257 1.00 94.56 101 SER A CA 1
ATOM 838 C C . SER A 1 101 ? -11.692 9.882 14.628 1.00 94.56 101 SER A C 1
ATOM 840 O O . SER A 1 101 ? -12.074 10.857 13.983 1.00 94.56 101 SER A O 1
ATOM 842 N N . ASP A 1 102 ? -10.402 9.600 14.802 1.00 95.06 102 ASP A N 1
ATOM 843 C CA . ASP A 1 102 ? -9.319 10.408 14.237 1.00 95.06 102 ASP A CA 1
ATOM 844 C C . ASP A 1 102 ? -9.247 10.195 12.725 1.00 95.06 102 ASP A C 1
ATOM 846 O O . ASP A 1 102 ? -9.154 11.157 11.965 1.00 95.06 102 ASP A O 1
ATOM 850 N N . ILE A 1 103 ? -9.404 8.943 12.281 1.00 96.19 103 ILE A N 1
ATOM 851 C CA . ILE A 1 103 ? -9.485 8.592 10.860 1.00 96.19 103 ILE A CA 1
ATOM 852 C C . ILE A 1 103 ? -10.675 9.302 10.208 1.00 96.19 103 ILE A C 1
ATOM 854 O O . ILE A 1 103 ? -10.499 9.947 9.180 1.00 96.19 103 ILE A O 1
ATOM 858 N N . LYS A 1 104 ? -11.867 9.269 10.821 1.00 95.69 104 LYS A N 1
ATOM 859 C CA . LYS A 1 104 ? -13.050 9.989 10.307 1.00 95.69 104 LYS A CA 1
ATOM 860 C C . LYS A 1 104 ? -12.771 11.483 10.110 1.00 95.69 104 LYS A C 1
ATOM 862 O O . LYS A 1 104 ? -13.114 12.024 9.065 1.00 95.69 104 LYS A O 1
ATOM 867 N N . LYS A 1 105 ? -12.118 12.133 11.080 1.00 94.88 105 LYS A N 1
ATOM 868 C CA . LYS A 1 105 ? -11.748 13.557 10.990 1.00 94.88 105 LYS A CA 1
ATOM 869 C C . LYS A 1 105 ? -10.737 13.825 9.877 1.00 94.88 105 LYS A C 1
ATOM 871 O O . LYS A 1 105 ? -10.906 14.786 9.137 1.00 94.88 105 LYS A O 1
ATOM 876 N N . LEU A 1 106 ? -9.711 12.983 9.739 1.00 95.06 106 LEU A N 1
ATOM 877 C CA . LE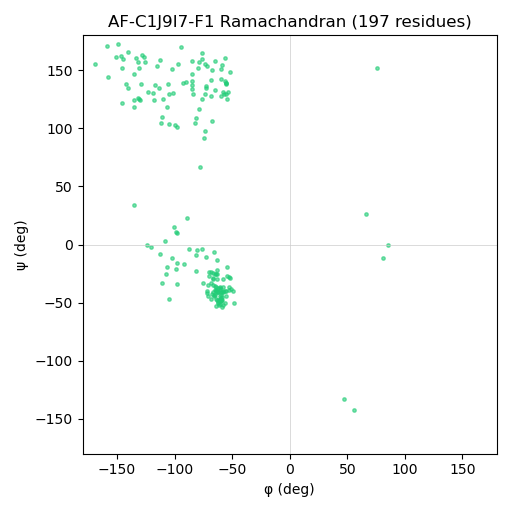U A 1 106 ? -8.724 13.114 8.664 1.00 95.06 106 LEU A CA 1
ATOM 878 C C . LEU A 1 106 ? -9.396 12.981 7.292 1.00 95.06 106 LEU A C 1
ATOM 880 O O . LEU A 1 106 ? -9.268 13.869 6.452 1.00 95.06 106 LEU A O 1
ATOM 884 N N . MET A 1 107 ? -10.172 11.916 7.093 1.00 96.19 107 MET A N 1
ATOM 885 C CA . MET A 1 107 ? -10.792 11.588 5.804 1.00 96.19 107 MET A CA 1
ATOM 886 C C . MET A 1 107 ? -11.955 12.515 5.416 1.00 96.19 107 MET A C 1
ATOM 888 O O . MET A 1 107 ? -12.397 12.490 4.267 1.00 96.19 107 MET A O 1
ATOM 892 N N . ALA A 1 108 ? -12.436 13.361 6.334 1.00 95.69 108 ALA A N 1
ATOM 893 C CA . ALA A 1 108 ? -13.394 14.419 6.016 1.00 95.69 108 ALA A CA 1
ATOM 894 C C . ALA A 1 108 ? -12.791 15.506 5.106 1.00 95.69 108 ALA A C 1
ATOM 896 O O . ALA A 1 108 ? -13.526 16.161 4.372 1.00 95.69 108 ALA A O 1
ATOM 897 N N . HIS A 1 109 ? -11.465 15.674 5.127 1.00 94.88 109 HIS A N 1
ATOM 898 C CA . HIS A 1 109 ? -10.768 16.758 4.422 1.00 94.88 109 HIS A CA 1
ATOM 899 C C . HIS A 1 109 ? -9.689 16.274 3.444 1.00 94.88 109 HIS A C 1
ATOM 901 O O . HIS A 1 109 ? -9.039 17.093 2.801 1.00 94.88 109 HIS A O 1
ATOM 907 N N . THR A 1 110 ? -9.476 14.962 3.327 1.00 96.88 110 THR A N 1
ATOM 908 C CA . THR A 1 110 ? -8.524 14.369 2.378 1.00 96.88 110 THR A CA 1
ATOM 909 C C . THR A 1 110 ? -9.046 13.045 1.836 1.00 96.88 110 THR A C 1
ATOM 911 O O . THR A 1 110 ? -9.891 12.395 2.454 1.00 96.88 110 THR A O 1
ATOM 914 N N . ASP A 1 111 ? -8.509 12.616 0.699 1.00 97.75 111 ASP A N 1
ATOM 915 C CA . ASP A 1 111 ? -8.790 11.303 0.116 1.00 97.75 111 ASP A CA 1
ATOM 916 C C . ASP A 1 111 ? -7.708 10.267 0.428 1.00 97.75 111 ASP A C 1
ATOM 918 O O . ASP A 1 111 ? -7.975 9.064 0.367 1.00 97.75 111 ASP A O 1
ATOM 922 N N . VAL A 1 112 ? -6.504 10.735 0.778 1.00 98.00 112 VAL A N 1
ATOM 923 C CA . VAL A 1 112 ? -5.327 9.910 1.061 1.00 98.00 112 VAL A CA 1
ATOM 924 C C . VAL A 1 112 ? -4.552 10.488 2.244 1.00 98.00 112 VAL A C 1
ATOM 926 O O . VAL A 1 112 ? -4.275 11.688 2.311 1.00 98.00 112 VAL A O 1
ATOM 929 N N . VAL A 1 113 ? -4.155 9.612 3.161 1.00 97.12 113 VAL A N 1
ATOM 930 C CA . VAL A 1 113 ? -3.188 9.868 4.229 1.00 97.12 113 VAL A CA 1
ATOM 931 C C . VAL A 1 113 ? -2.016 8.916 4.037 1.00 97.12 113 VAL A C 1
ATOM 933 O O . VAL A 1 113 ? -2.205 7.711 3.899 1.00 97.12 113 VAL A O 1
ATOM 936 N N . VAL A 1 114 ? -0.801 9.455 4.063 1.00 96.50 114 VAL A N 1
ATOM 937 C CA . VAL A 1 114 ? 0.457 8.700 3.991 1.00 96.50 114 VAL A CA 1
ATOM 938 C C . VAL A 1 114 ? 1.425 9.202 5.066 1.00 96.50 114 VAL A C 1
ATOM 940 O O . VAL A 1 114 ? 1.247 10.313 5.581 1.00 96.50 114 VAL A O 1
ATOM 943 N N . PRO A 1 115 ? 2.457 8.420 5.436 1.00 93.75 115 PRO A N 1
ATOM 944 C CA . PRO A 1 115 ? 3.505 8.882 6.335 1.00 93.75 115 PRO A CA 1
ATOM 945 C C . PRO A 1 115 ? 4.192 10.145 5.811 1.00 93.75 115 PRO A C 1
ATOM 947 O O . PRO A 1 115 ? 4.163 10.456 4.619 1.00 93.75 115 PRO A O 1
ATOM 950 N N . LYS A 1 116 ? 4.864 10.877 6.703 1.00 92.81 116 LYS A N 1
ATOM 951 C CA . LYS A 1 116 ? 5.704 12.010 6.295 1.00 92.81 116 LYS A CA 1
ATOM 952 C C . LYS A 1 116 ? 6.808 11.544 5.344 1.00 92.81 116 LYS A C 1
ATOM 954 O O . LYS A 1 116 ? 7.279 10.412 5.439 1.00 92.81 116 LYS A O 1
ATOM 959 N N . LYS A 1 117 ? 7.246 12.443 4.459 1.00 94.00 117 LYS A N 1
ATOM 960 C CA . LYS A 1 117 ? 8.370 12.162 3.565 1.00 94.00 117 LYS A CA 1
ATOM 961 C C . LYS A 1 117 ? 9.633 11.849 4.362 1.00 94.00 117 LYS A C 1
ATOM 963 O O . LYS A 1 117 ? 9.913 12.486 5.379 1.00 94.00 117 LYS A O 1
ATOM 968 N N . ARG A 1 118 ? 10.413 10.902 3.851 1.00 92.19 118 ARG A N 1
ATOM 969 C CA . ARG A 1 118 ? 11.810 10.712 4.235 1.00 92.19 118 ARG A CA 1
ATOM 970 C C . ARG A 1 118 ? 12.682 11.551 3.309 1.00 92.19 118 ARG A C 1
ATOM 972 O O . ARG A 1 118 ? 12.406 11.613 2.113 1.00 92.19 118 ARG A O 1
ATOM 979 N N . HIS A 1 119 ? 13.712 12.179 3.863 1.00 92.38 119 HIS A N 1
ATOM 980 C CA . HIS A 1 119 ? 14.687 12.966 3.114 1.00 92.38 119 HIS A CA 1
ATOM 981 C C . HIS A 1 119 ? 15.998 12.187 2.985 1.00 92.38 119 HIS A C 1
ATOM 983 O O . HIS A 1 119 ? 16.525 11.688 3.979 1.00 92.38 119 HIS A O 1
ATOM 989 N N . TYR A 1 120 ? 16.501 12.097 1.760 1.00 88.69 120 TYR A N 1
ATOM 990 C CA . TYR A 1 120 ? 17.798 11.545 1.400 1.00 88.69 120 TYR A CA 1
ATOM 991 C C . TYR A 1 120 ? 18.711 12.726 1.075 1.00 88.69 120 TYR A C 1
ATOM 993 O O . TYR A 1 120 ? 18.544 13.390 0.062 1.00 88.69 120 TYR A O 1
ATOM 1001 N N . TYR A 1 121 ? 19.621 13.072 1.984 1.00 80.94 121 TYR A N 1
ATOM 1002 C CA . TYR A 1 121 ? 20.392 14.317 1.861 1.00 80.94 121 TYR A CA 1
ATOM 1003 C C . TYR A 1 121 ? 21.415 14.289 0.718 1.00 80.94 121 TYR A C 1
ATOM 1005 O O . TYR A 1 121 ? 21.736 15.333 0.158 1.00 80.94 121 TYR A O 1
ATOM 1013 N N . ILE A 1 122 ? 21.895 13.098 0.364 1.00 86.19 122 ILE A N 1
ATOM 1014 C CA . ILE A 1 122 ? 22.976 12.899 -0.607 1.00 86.19 122 ILE A CA 1
ATOM 1015 C C . ILE A 1 122 ? 22.405 12.382 -1.937 1.00 86.19 122 ILE A C 1
ATOM 1017 O O . ILE A 1 122 ? 22.682 12.925 -3.007 1.00 86.19 122 ILE A O 1
ATOM 1021 N N . GLU A 1 123 ? 21.539 11.377 -1.861 1.00 92.75 123 GLU A N 1
ATOM 1022 C CA . GLU A 1 123 ? 21.121 10.554 -2.996 1.00 92.75 123 GLU A CA 1
ATOM 1023 C C . GLU A 1 123 ? 19.743 10.932 -3.539 1.00 92.75 123 GLU A C 1
ATOM 1025 O O . GLU A 1 123 ? 18.868 11.384 -2.796 1.00 92.75 123 GLU A O 1
ATOM 1030 N N . THR A 1 124 ? 19.537 10.712 -4.839 1.00 97.19 124 THR A N 1
ATOM 1031 C CA . THR A 1 124 ? 18.189 10.688 -5.415 1.00 97.19 124 THR A CA 1
ATOM 1032 C C . THR A 1 124 ? 17.499 9.368 -5.058 1.00 97.19 124 THR A C 1
ATOM 1034 O O . THR A 1 124 ? 18.153 8.409 -4.641 1.00 97.19 124 THR A O 1
ATOM 1037 N N . ILE A 1 125 ? 16.174 9.289 -5.218 1.00 96.88 125 ILE A N 1
ATOM 1038 C CA . ILE A 1 125 ? 15.433 8.031 -5.020 1.00 96.88 125 ILE A CA 1
ATOM 1039 C C . ILE A 1 125 ? 16.000 6.920 -5.908 1.00 96.88 125 ILE A C 1
ATOM 1041 O O . ILE A 1 125 ? 16.148 5.788 -5.454 1.00 96.88 125 ILE A O 1
ATOM 1045 N N . GLU A 1 126 ? 16.350 7.252 -7.147 1.00 97.44 126 GLU A N 1
ATOM 1046 C CA . GLU A 1 126 ? 16.947 6.31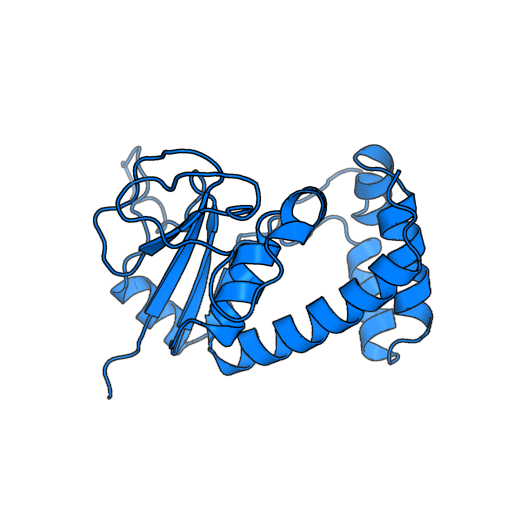6 -8.093 1.00 97.44 126 GLU A CA 1
ATOM 1047 C C . GLU A 1 126 ? 18.316 5.804 -7.639 1.00 97.44 126 GLU A C 1
ATOM 1049 O O . GLU A 1 126 ? 18.511 4.591 -7.552 1.00 97.44 126 GLU A O 1
ATOM 1054 N N . SER A 1 127 ? 19.257 6.697 -7.309 1.00 97.06 127 SER A N 1
ATOM 1055 C CA . SER A 1 127 ? 20.594 6.263 -6.893 1.00 97.06 127 SER A CA 1
ATOM 1056 C C . SER A 1 127 ? 20.535 5.472 -5.585 1.00 97.06 127 SER A C 1
ATOM 1058 O O . SER A 1 127 ? 21.173 4.430 -5.468 1.00 97.06 127 SER A O 1
ATOM 1060 N N . HIS A 1 128 ? 19.690 5.901 -4.638 1.00 95.75 128 HIS A N 1
ATOM 1061 C CA . HIS A 1 128 ? 19.446 5.164 -3.399 1.00 95.75 128 HIS A CA 1
ATOM 1062 C C . HIS A 1 128 ? 18.889 3.756 -3.671 1.00 95.75 128 HIS A C 1
ATOM 1064 O O . HIS A 1 128 ? 19.282 2.799 -3.000 1.00 95.75 128 HIS A O 1
ATOM 1070 N N . PHE A 1 129 ? 17.974 3.599 -4.639 1.00 95.62 129 PHE A N 1
ATOM 1071 C CA . PHE A 1 129 ? 17.451 2.283 -5.011 1.00 95.62 129 PHE A CA 1
ATOM 1072 C C . PHE A 1 129 ? 18.571 1.370 -5.513 1.00 95.62 129 PHE A C 1
ATOM 1074 O O . PHE A 1 129 ? 18.726 0.280 -4.969 1.00 95.62 129 PHE A O 1
ATOM 1081 N N . TYR A 1 130 ? 19.379 1.832 -6.472 1.00 96.50 130 TYR A N 1
ATOM 1082 C CA . TYR A 1 130 ? 20.461 1.038 -7.064 1.00 96.50 130 TYR A CA 1
ATOM 1083 C C . TYR A 1 130 ? 21.581 0.663 -6.094 1.00 96.50 130 TYR A C 1
ATOM 1085 O O . TYR A 1 130 ? 22.257 -0.336 -6.314 1.00 96.50 130 TYR A O 1
ATOM 1093 N N . HIS A 1 131 ? 21.793 1.442 -5.034 1.00 95.12 131 HIS A N 1
ATOM 1094 C CA . HIS A 1 131 ? 22.749 1.082 -3.987 1.00 95.12 131 HIS A CA 1
ATOM 1095 C C . HIS A 1 131 ? 22.180 0.089 -2.967 1.00 95.12 131 HIS A C 1
ATOM 1097 O O . HIS A 1 131 ? 22.945 -0.599 -2.297 1.00 95.12 131 HIS A O 1
ATOM 1103 N N . SER A 1 132 ? 20.854 0.025 -2.825 1.00 93.38 132 SER A N 1
ATOM 1104 C CA . SER A 1 132 ? 20.198 -0.733 -1.751 1.00 93.38 132 SER A CA 1
ATOM 1105 C C . SER A 1 132 ? 19.525 -2.028 -2.214 1.00 93.38 132 SER A C 1
ATOM 1107 O O . SER A 1 132 ? 19.218 -2.875 -1.379 1.00 93.38 132 SER A O 1
ATOM 1109 N N . HIS A 1 133 ? 19.243 -2.173 -3.509 1.00 91.94 133 HIS A N 1
ATOM 1110 C CA . HIS A 1 133 ? 18.462 -3.278 -4.067 1.00 91.94 133 HIS A CA 1
ATOM 1111 C C . HIS A 1 133 ? 19.047 -3.750 -5.398 1.00 91.94 133 HIS A C 1
ATOM 1113 O O . HIS A 1 133 ? 19.834 -3.045 -6.032 1.00 91.94 133 HIS A O 1
ATOM 1119 N N . ASP A 1 134 ? 18.608 -4.929 -5.843 1.00 91.38 134 ASP A N 1
ATOM 1120 C CA . ASP A 1 134 ? 18.891 -5.404 -7.193 1.00 91.38 134 ASP A CA 1
ATOM 1121 C C . ASP A 1 134 ? 18.359 -4.408 -8.237 1.00 91.38 134 ASP A C 1
ATOM 1123 O O . ASP A 1 134 ? 17.215 -3.945 -8.168 1.00 91.38 134 ASP A O 1
ATOM 1127 N N . ARG A 1 135 ? 19.209 -4.062 -9.206 1.00 95.25 135 ARG A N 1
ATOM 1128 C CA . ARG A 1 135 ? 18.914 -3.054 -10.229 1.00 95.25 135 ARG A CA 1
ATOM 1129 C C . ARG A 1 135 ? 17.797 -3.483 -11.176 1.00 95.25 135 ARG A C 1
ATOM 1131 O O . ARG A 1 135 ? 17.061 -2.618 -11.651 1.00 95.25 135 ARG A O 1
ATOM 1138 N N . GLN A 1 136 ? 17.651 -4.787 -11.414 1.00 94.62 136 GLN A N 1
ATOM 1139 C CA . GLN A 1 136 ? 16.726 -5.360 -12.389 1.00 94.62 136 GLN A CA 1
ATOM 1140 C C . GLN A 1 136 ? 15.288 -4.896 -12.138 1.00 94.62 136 GLN A C 1
ATOM 1142 O O . GLN A 1 136 ? 14.595 -4.530 -13.082 1.00 94.62 136 GLN A O 1
ATOM 1147 N N . GLY A 1 137 ? 14.869 -4.807 -10.870 1.00 93.94 137 GLY A N 1
ATOM 1148 C CA . GLY A 1 137 ? 13.535 -4.327 -10.497 1.00 93.94 137 GLY A CA 1
ATOM 1149 C C . GLY A 1 137 ? 13.224 -2.927 -11.034 1.00 93.94 137 GLY A C 1
ATOM 1150 O O . GLY A 1 137 ? 12.195 -2.712 -11.676 1.00 93.94 137 GLY A O 1
ATOM 1151 N N . LEU A 1 138 ? 14.125 -1.966 -10.807 1.00 96.50 138 LEU A N 1
ATOM 1152 C CA . LEU A 1 138 ? 13.924 -0.592 -11.271 1.00 96.50 138 LEU A CA 1
ATOM 1153 C C . LEU A 1 138 ? 14.162 -0.452 -12.779 1.00 96.50 138 LEU A C 1
ATOM 1155 O O . LEU A 1 138 ? 13.477 0.340 -13.425 1.00 96.50 138 LEU A O 1
ATOM 1159 N N . ASP A 1 139 ? 15.086 -1.221 -13.350 1.00 97.12 139 ASP A N 1
ATOM 1160 C CA . ASP A 1 139 ? 15.359 -1.200 -14.788 1.00 97.12 139 ASP A CA 1
ATOM 1161 C C . ASP A 1 139 ? 14.167 -1.741 -15.598 1.00 97.12 139 ASP A C 1
ATOM 1163 O O . ASP A 1 139 ? 13.779 -1.129 -16.595 1.00 97.12 139 ASP A O 1
ATOM 1167 N N . CYS A 1 140 ? 13.514 -2.817 -15.146 1.00 97.19 140 CYS A N 1
ATOM 1168 C CA . CYS A 1 140 ? 12.271 -3.304 -15.751 1.00 97.19 140 CYS A CA 1
ATOM 1169 C C . CYS A 1 140 ? 11.123 -2.303 -15.574 1.00 97.19 140 CYS A C 1
ATOM 1171 O O . CYS A 1 140 ? 10.421 -2.005 -16.539 1.00 97.19 140 CYS A O 1
ATOM 1173 N N . LEU A 1 141 ? 10.972 -1.706 -14.384 1.00 97.69 141 LEU A N 1
ATOM 1174 C CA . LEU A 1 141 ? 9.965 -0.664 -14.164 1.00 97.69 141 LEU A CA 1
ATOM 1175 C C . LEU A 1 141 ? 10.162 0.534 -15.102 1.00 97.69 141 LEU A C 1
ATOM 1177 O O . LEU A 1 141 ? 9.186 1.055 -15.633 1.00 97.69 141 LEU A O 1
ATOM 1181 N N . LYS A 1 142 ? 11.403 0.966 -15.345 1.00 97.88 142 LYS A N 1
ATOM 1182 C CA . LYS A 1 142 ? 11.689 2.0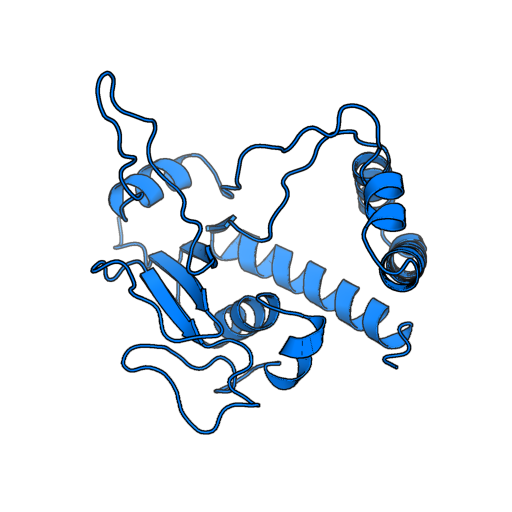51 -16.294 1.00 97.88 142 LYS A CA 1
ATOM 1183 C C . LYS A 1 142 ? 11.195 1.732 -17.701 1.00 97.88 142 LYS A C 1
ATOM 1185 O O . LYS A 1 142 ? 10.532 2.587 -18.277 1.00 97.88 142 LYS A O 1
ATOM 1190 N N . LYS A 1 143 ? 11.445 0.516 -18.199 1.00 97.75 143 LYS A N 1
ATOM 1191 C CA . LYS A 1 143 ? 10.949 0.062 -19.509 1.00 97.75 143 LYS A CA 1
ATOM 1192 C C . LYS A 1 143 ? 9.423 0.113 -19.579 1.00 97.75 143 LYS A C 1
ATOM 1194 O O . LYS A 1 143 ? 8.874 0.708 -20.494 1.00 97.75 143 LYS A O 1
ATOM 1199 N N . VAL A 1 144 ? 8.729 -0.414 -18.567 1.00 98.00 144 VAL A N 1
ATOM 1200 C CA . VAL A 1 144 ? 7.253 -0.355 -18.509 1.00 98.00 144 VAL A CA 1
ATOM 1201 C C . VAL A 1 144 ? 6.749 1.090 -18.489 1.00 98.00 144 VAL A C 1
ATOM 1203 O O . VAL A 1 144 ? 5.734 1.413 -19.105 1.00 98.00 144 VAL A O 1
ATOM 1206 N N . MET A 1 145 ? 7.459 1.983 -17.795 1.00 97.88 145 MET A N 1
ATOM 1207 C CA . MET A 1 145 ? 7.085 3.391 -17.707 1.00 97.88 145 MET A CA 1
ATOM 1208 C C . MET A 1 145 ? 7.282 4.158 -19.023 1.00 97.88 145 MET A C 1
ATOM 1210 O O . MET A 1 145 ? 6.596 5.159 -19.206 1.00 97.88 145 MET A O 1
ATOM 1214 N N . GLU A 1 146 ? 8.155 3.728 -19.940 1.00 96.75 146 GLU A N 1
ATOM 1215 C CA . GLU A 1 146 ? 8.377 4.390 -21.243 1.00 96.75 146 GLU A CA 1
ATOM 1216 C C . GLU A 1 146 ? 7.131 4.386 -22.138 1.00 96.75 146 GLU A C 1
ATOM 1218 O O . GLU A 1 146 ? 6.896 5.365 -22.849 1.00 96.75 146 GLU A O 1
ATOM 1223 N N . GLU A 1 147 ? 6.288 3.363 -21.996 1.00 95.69 147 GLU A N 1
ATOM 1224 C CA . GLU A 1 147 ? 5.029 3.196 -22.732 1.00 95.69 147 GLU A CA 1
ATOM 1225 C C . GLU A 1 147 ? 3.830 3.883 -22.050 1.00 95.69 147 GLU A C 1
ATOM 1227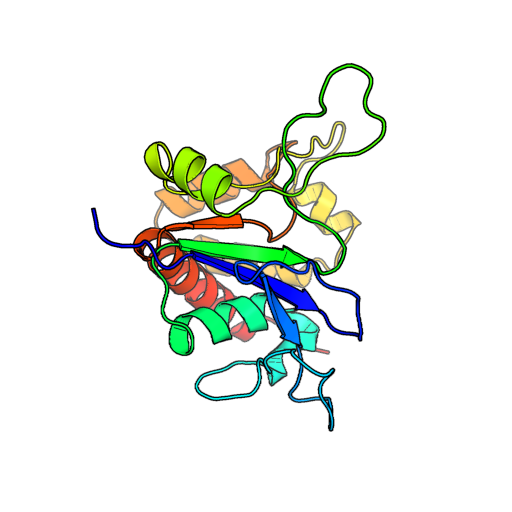 O O . GLU A 1 147 ? 2.715 3.905 -22.574 1.00 95.69 147 GLU A O 1
ATOM 1232 N N . GLN A 1 148 ? 4.025 4.471 -20.863 1.00 97.44 148 GLN A N 1
ATOM 1233 C CA . GLN A 1 148 ? 2.940 5.118 -20.123 1.00 97.44 148 GLN A CA 1
ATOM 1234 C C . GLN A 1 148 ? 2.614 6.519 -20.667 1.00 97.44 148 GLN A C 1
ATOM 1236 O O . GLN A 1 148 ? 3.479 7.205 -21.232 1.00 97.44 148 GLN A O 1
ATOM 1241 N N . PRO A 1 149 ? 1.386 7.027 -20.422 1.00 97.62 149 PRO A N 1
ATOM 1242 C CA . PRO A 1 149 ? 1.020 8.391 -20.785 1.00 97.62 149 PRO A CA 1
ATOM 1243 C C . PRO A 1 149 ? 2.026 9.423 -20.261 1.00 97.62 149 PRO A C 1
ATOM 1245 O O . PRO A 1 149 ? 2.613 9.268 -19.187 1.00 97.62 149 PRO A O 1
ATOM 1248 N N . GLU A 1 150 ? 2.205 10.520 -20.999 1.00 97.75 150 GLU A N 1
ATOM 1249 C CA . GLU A 1 150 ? 3.235 11.528 -20.713 1.00 97.75 150 GLU A CA 1
ATOM 1250 C C . GLU A 1 150 ? 3.195 12.055 -19.271 1.00 97.75 150 GLU A C 1
ATOM 1252 O O . GLU A 1 150 ? 4.243 12.199 -18.637 1.00 97.75 150 GLU A O 1
ATOM 1257 N N . ALA A 1 151 ? 1.998 12.261 -18.718 1.00 97.75 151 ALA A N 1
ATOM 1258 C CA . ALA A 1 151 ? 1.827 12.691 -17.333 1.00 97.75 151 ALA A CA 1
ATOM 1259 C C . ALA A 1 151 ? 2.468 11.713 -16.325 1.00 97.75 151 ALA A C 1
ATOM 1261 O O . ALA A 1 151 ? 3.134 12.146 -15.382 1.00 97.75 151 ALA A O 1
ATOM 1262 N N . TYR A 1 152 ? 2.331 10.400 -16.546 1.00 97.06 152 TYR A N 1
ATOM 1263 C CA . TYR A 1 152 ? 2.934 9.367 -15.700 1.00 97.06 152 TYR A CA 1
ATOM 1264 C C . TYR A 1 152 ? 4.448 9.286 -15.890 1.00 97.06 152 TYR A C 1
ATOM 1266 O O . TYR A 1 152 ? 5.177 9.199 -14.902 1.00 97.06 152 TYR A O 1
ATOM 1274 N N . ARG A 1 153 ? 4.943 9.409 -17.126 1.00 97.88 153 ARG A N 1
ATOM 1275 C CA . ARG A 1 153 ? 6.388 9.483 -17.411 1.00 97.88 153 ARG A CA 1
ATOM 1276 C C . ARG A 1 153 ? 7.042 10.677 -16.730 1.00 97.88 153 ARG A C 1
ATOM 1278 O O . ARG A 1 153 ? 8.101 10.553 -16.114 1.00 97.88 153 ARG A O 1
ATOM 1285 N N . PHE A 1 154 ? 6.403 11.842 -16.797 1.00 98.06 154 PHE A N 1
ATOM 1286 C CA . PHE A 1 154 ? 6.870 13.040 -16.109 1.00 98.06 154 PHE A CA 1
ATOM 1287 C C . PHE A 1 154 ? 6.859 12.863 -14.586 1.00 98.06 154 PHE A C 1
ATOM 1289 O O . PHE A 1 154 ? 7.867 13.142 -13.933 1.00 98.06 154 PHE A O 1
ATOM 1296 N N . ALA A 1 155 ? 5.760 12.355 -14.018 1.00 97.81 155 ALA A N 1
ATOM 1297 C CA . ALA A 1 155 ? 5.655 12.098 -12.583 1.00 97.81 155 ALA A CA 1
ATOM 1298 C C . ALA A 1 155 ? 6.723 11.106 -12.095 1.00 97.81 155 ALA A C 1
ATOM 1300 O O . ALA A 1 155 ? 7.378 11.356 -11.083 1.00 97.81 155 ALA A O 1
ATOM 1301 N N . PHE A 1 156 ? 6.955 10.027 -12.841 1.00 97.94 156 PHE A N 1
ATOM 1302 C CA . PHE A 1 156 ? 7.963 9.020 -12.529 1.00 97.94 156 PHE A CA 1
ATOM 1303 C C . PHE A 1 156 ? 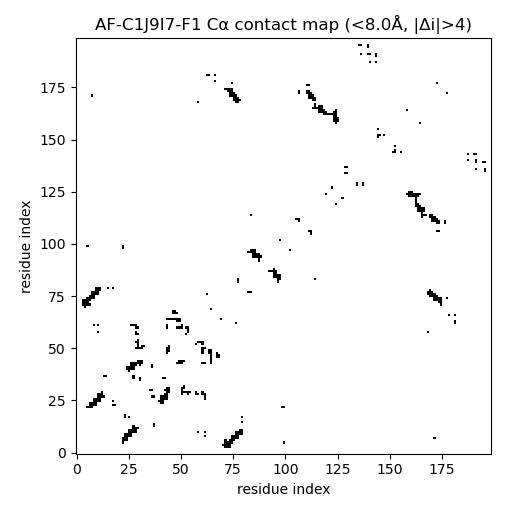9.379 9.599 -12.538 1.00 97.94 156 PHE A C 1
ATOM 1305 O O . PHE A 1 156 ? 10.087 9.492 -11.537 1.00 97.94 156 PHE A O 1
ATOM 1312 N N . ARG A 1 157 ? 9.760 10.330 -13.597 1.00 98.00 157 ARG A N 1
ATOM 1313 C CA . ARG A 1 157 ? 11.055 11.035 -13.650 1.00 98.00 157 ARG A CA 1
ATOM 1314 C C . ARG A 1 157 ? 11.220 12.018 -12.492 1.00 98.00 157 ARG A C 1
ATOM 1316 O O . ARG A 1 157 ? 12.300 12.099 -11.910 1.00 98.00 157 ARG A O 1
ATOM 1323 N N . LYS A 1 158 ? 10.161 12.744 -12.123 1.00 98.06 158 LYS A N 1
ATOM 1324 C CA . LYS A 1 158 ? 10.180 13.667 -10.980 1.00 98.06 158 LYS A CA 1
ATOM 1325 C C . LYS A 1 158 ? 10.436 12.939 -9.658 1.00 98.06 158 LYS A C 1
ATOM 1327 O O . LYS A 1 158 ? 11.180 13.459 -8.832 1.00 98.06 158 LYS A O 1
ATOM 1332 N N . VAL A 1 159 ? 9.841 11.761 -9.451 1.00 96.88 159 VAL A N 1
ATOM 1333 C CA . VAL A 1 159 ? 10.068 10.944 -8.246 1.00 96.88 159 VAL A CA 1
ATOM 1334 C C . VAL A 1 159 ? 11.491 10.391 -8.218 1.00 96.88 159 VAL A C 1
ATOM 1336 O O . VAL A 1 159 ? 12.159 10.539 -7.199 1.00 96.88 159 VAL A O 1
ATOM 1339 N N . LEU A 1 160 ? 11.978 9.820 -9.324 1.00 97.50 160 LEU A N 1
ATOM 1340 C CA . LEU A 1 160 ? 13.322 9.239 -9.398 1.00 97.50 160 LEU A CA 1
ATOM 1341 C C . LEU A 1 160 ? 14.432 10.262 -9.128 1.00 97.50 160 LEU A C 1
ATOM 1343 O O . LEU A 1 160 ? 15.383 9.947 -8.417 1.00 97.50 160 LEU A O 1
ATOM 1347 N N . ASN A 1 161 ? 14.269 11.498 -9.612 1.00 97.88 161 ASN A N 1
ATOM 1348 C CA . ASN A 1 161 ? 15.216 12.596 -9.388 1.00 97.88 161 ASN A CA 1
ATOM 1349 C C . ASN A 1 161 ? 15.049 13.302 -8.032 1.00 97.88 161 ASN A C 1
ATOM 1351 O O . ASN A 1 161 ? 15.867 14.147 -7.663 1.00 97.88 161 ASN A O 1
ATOM 1355 N N . ALA A 1 162 ? 13.987 13.006 -7.279 1.00 97.38 162 ALA A N 1
ATOM 1356 C CA . ALA A 1 162 ? 13.769 13.643 -5.991 1.00 97.38 162 ALA A CA 1
ATOM 1357 C C . ALA A 1 162 ? 14.760 13.125 -4.942 1.00 97.38 162 ALA A C 1
ATOM 1359 O O . ALA A 1 162 ? 15.200 11.982 -4.965 1.00 97.38 162 ALA A O 1
ATOM 1360 N N . ARG A 1 163 ? 15.035 13.968 -3.948 1.00 96.62 163 ARG A N 1
ATOM 1361 C CA . ARG A 1 163 ? 15.780 13.623 -2.726 1.00 96.62 163 ARG A CA 1
ATOM 1362 C C . ARG A 1 163 ? 14.860 13.372 -1.526 1.00 96.62 163 ARG A C 1
ATOM 1364 O O . ARG A 1 163 ? 15.267 13.424 -0.370 1.00 96.62 163 ARG A O 1
ATOM 1371 N N . SER A 1 164 ? 13.566 13.182 -1.777 1.00 95.62 164 SER A N 1
ATOM 1372 C CA . SER A 1 164 ? 12.594 12.846 -0.737 1.00 95.62 164 SER A CA 1
ATOM 1373 C C . SER A 1 164 ? 11.368 12.164 -1.323 1.00 95.62 164 SER A C 1
ATOM 1375 O O . SER A 1 164 ? 10.903 12.539 -2.399 1.00 95.62 164 SER A O 1
ATOM 1377 N N . ALA A 1 165 ? 10.815 11.203 -0.591 1.00 94.00 165 ALA A N 1
ATOM 1378 C CA . ALA A 1 165 ? 9.609 10.485 -0.984 1.00 94.00 165 ALA A CA 1
ATOM 1379 C C . ALA A 1 165 ? 8.820 10.014 0.241 1.00 94.00 165 ALA A C 1
ATOM 1381 O O . ALA A 1 165 ? 9.346 9.942 1.357 1.00 94.00 165 ALA A O 1
ATOM 1382 N N . HIS A 1 166 ? 7.542 9.702 0.030 1.00 93.25 166 HIS A N 1
ATOM 1383 C CA . HIS A 1 166 ? 6.745 8.956 1.000 1.00 93.25 166 HIS A CA 1
ATOM 1384 C C . HIS A 1 166 ? 7.198 7.501 0.939 1.00 93.25 166 HIS A C 1
ATOM 1386 O O . HIS A 1 166 ? 6.745 6.735 0.097 1.00 93.25 166 HIS A O 1
ATOM 1392 N N . MET A 1 167 ? 8.170 7.166 1.780 1.00 87.69 167 MET A N 1
ATOM 1393 C CA . MET A 1 167 ? 8.666 5.800 1.889 1.00 87.69 167 MET A CA 1
ATOM 1394 C C . MET A 1 167 ? 7.666 4.948 2.672 1.00 87.69 167 MET A C 1
ATOM 1396 O O . MET A 1 167 ? 6.890 5.487 3.465 1.00 87.69 167 MET A O 1
ATOM 1400 N N . PHE A 1 168 ? 7.766 3.627 2.498 1.00 85.44 168 PHE A N 1
ATOM 1401 C CA . PHE A 1 168 ? 6.867 2.607 3.056 1.00 85.44 168 PHE A CA 1
ATOM 1402 C C . PHE A 1 168 ? 5.512 2.524 2.334 1.00 85.44 168 PHE A C 1
ATOM 1404 O O . PHE A 1 168 ? 5.015 3.501 1.786 1.00 85.44 168 PHE A O 1
ATOM 1411 N N . ASN A 1 169 ? 4.896 1.343 2.351 1.00 91.19 169 ASN A N 1
ATOM 1412 C CA . ASN A 1 169 ? 3.601 1.062 1.719 1.00 91.19 169 ASN A CA 1
ATOM 1413 C C . ASN A 1 169 ? 2.407 1.325 2.661 1.00 91.19 169 ASN A C 1
ATOM 1415 O O . ASN A 1 169 ? 1.328 0.784 2.458 1.00 91.19 169 ASN A O 1
ATOM 1419 N N . MET A 1 170 ? 2.569 2.169 3.686 1.00 96.69 170 MET A N 1
ATOM 1420 C CA . MET A 1 170 ? 1.486 2.504 4.616 1.00 96.69 170 MET A 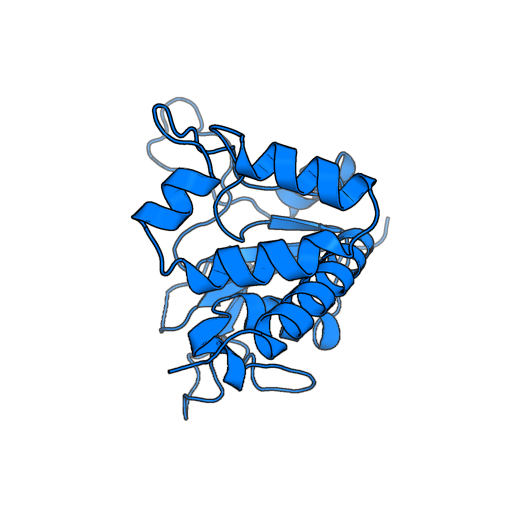CA 1
ATOM 1421 C C . MET A 1 170 ? 0.610 3.640 4.084 1.00 96.69 170 MET A C 1
ATOM 1423 O O . MET A 1 170 ? 1.123 4.666 3.635 1.00 96.69 170 MET A O 1
ATOM 1427 N N . PHE A 1 171 ? -0.708 3.515 4.222 1.00 98.12 171 PHE A N 1
ATOM 1428 C CA . PHE A 1 171 ? -1.658 4.558 3.826 1.00 98.12 171 PHE A CA 1
ATOM 1429 C C . PHE A 1 171 ? -3.009 4.417 4.531 1.00 98.12 171 PHE A C 1
ATOM 1431 O O . PHE A 1 171 ? -3.293 3.399 5.157 1.00 98.12 171 PHE A O 1
ATOM 1438 N N . ILE A 1 172 ? -3.861 5.431 4.374 1.00 98.38 172 ILE A N 1
ATOM 1439 C CA . ILE A 1 172 ? -5.310 5.381 4.604 1.00 98.38 172 ILE A CA 1
ATOM 1440 C C . ILE A 1 172 ? -5.975 6.097 3.430 1.00 98.38 172 ILE A C 1
ATOM 1442 O O . ILE A 1 172 ? -5.626 7.237 3.133 1.00 98.38 172 ILE A O 1
ATOM 1446 N N . MET A 1 173 ? -6.893 5.436 2.735 1.00 98.56 173 MET A N 1
ATOM 1447 C CA . MET A 1 173 ? -7.482 5.907 1.483 1.00 98.56 173 MET A CA 1
ATOM 1448 C C . MET A 1 173 ? -8.996 5.702 1.476 1.00 98.56 173 MET A C 1
ATOM 1450 O O . MET A 1 173 ? -9.504 4.713 2.009 1.00 98.56 173 MET A O 1
ATOM 1454 N N . LYS A 1 174 ? -9.728 6.607 0.819 1.00 98.56 174 LYS A N 1
ATOM 1455 C CA . LYS A 1 174 ? -11.136 6.359 0.464 1.00 98.56 174 LYS A CA 1
ATOM 1456 C C . LYS A 1 174 ? -11.234 5.248 -0.581 1.00 98.56 174 LYS A C 1
ATOM 1458 O O . LYS A 1 174 ? -10.353 5.121 -1.433 1.00 98.56 174 LYS A O 1
ATOM 1463 N N . LYS A 1 175 ? -12.342 4.498 -0.567 1.00 98.25 175 LYS A N 1
ATOM 1464 C CA . LYS A 1 175 ? -12.576 3.333 -1.438 1.00 98.25 175 LYS A CA 1
ATOM 1465 C C . LYS A 1 175 ? -12.272 3.609 -2.905 1.00 98.25 175 LYS A C 1
ATOM 1467 O O . LYS A 1 175 ? -11.515 2.856 -3.505 1.00 98.25 175 LYS A O 1
ATOM 1472 N N . LYS A 1 176 ? -12.808 4.699 -3.465 1.00 98.12 176 LYS A N 1
ATOM 1473 C CA . LYS A 1 176 ? -12.596 5.046 -4.878 1.00 98.12 176 LYS A CA 1
ATOM 1474 C C . LYS A 1 176 ? -11.108 5.199 -5.210 1.00 98.12 176 LYS A C 1
ATOM 1476 O O . LYS A 1 176 ? -10.619 4.532 -6.112 1.00 98.12 176 LYS A O 1
ATOM 1481 N N . VAL A 1 177 ? -10.383 6.015 -4.442 1.00 98.44 177 VAL A N 1
ATOM 1482 C CA . VAL A 1 177 ? -8.955 6.274 -4.687 1.00 98.44 177 VAL A CA 1
ATOM 1483 C C . VAL A 1 177 ? -8.116 5.016 -4.496 1.00 98.44 177 VAL A C 1
ATOM 1485 O O . VAL A 1 177 ? -7.220 4.753 -5.290 1.00 98.44 177 VAL A O 1
ATOM 1488 N N . PHE A 1 178 ? -8.437 4.199 -3.492 1.00 98.62 178 PHE A N 1
ATOM 1489 C CA . PHE A 1 178 ? -7.795 2.902 -3.304 1.00 98.62 178 PHE A CA 1
ATOM 1490 C C . PHE A 1 178 ? -8.000 1.971 -4.512 1.00 98.62 178 PHE A C 1
ATOM 1492 O O . PHE A 1 178 ? -7.053 1.335 -4.975 1.00 98.62 178 PHE A O 1
ATOM 1499 N N . GLN A 1 179 ? -9.226 1.880 -5.035 1.00 98.44 179 GLN A N 1
ATOM 1500 C CA . GLN A 1 179 ? -9.538 1.029 -6.184 1.00 98.44 179 GLN A CA 1
ATOM 1501 C C . GLN A 1 179 ? -8.824 1.515 -7.452 1.00 98.44 179 GLN A C 1
ATOM 1503 O O . GLN A 1 179 ? -8.205 0.696 -8.133 1.00 98.44 179 GLN A O 1
ATOM 1508 N N . ASP A 1 180 ? -8.834 2.826 -7.709 1.00 98.50 180 ASP A N 1
ATOM 1509 C CA . ASP A 1 180 ? -8.129 3.453 -8.834 1.00 98.50 180 ASP A CA 1
ATOM 1510 C C . ASP A 1 180 ? -6.610 3.211 -8.737 1.00 98.50 180 ASP A C 1
ATOM 1512 O O . ASP A 1 180 ? -5.992 2.729 -9.687 1.00 98.50 180 ASP A O 1
ATOM 1516 N N . TYR A 1 181 ? -6.016 3.461 -7.562 1.00 98.38 181 TYR A N 1
ATOM 1517 C CA . TYR A 1 181 ? -4.588 3.248 -7.313 1.00 98.38 181 TYR A CA 1
ATOM 1518 C C . TYR A 1 181 ? -4.183 1.788 -7.492 1.00 98.38 181 TYR A C 1
ATOM 1520 O O . TYR A 1 181 ? -3.195 1.511 -8.160 1.00 98.38 181 TYR A O 1
ATOM 1528 N N . THR A 1 182 ? -4.932 0.847 -6.916 1.00 98.44 182 THR A N 1
ATOM 1529 C CA . THR A 1 182 ? -4.580 -0.576 -7.001 1.00 98.44 182 THR A CA 1
ATOM 1530 C C . THR A 1 182 ? -4.791 -1.148 -8.397 1.00 98.44 182 THR A C 1
ATOM 1532 O O . THR A 1 182 ? -3.997 -1.982 -8.813 1.00 98.44 182 THR A O 1
ATOM 1535 N N . ASN A 1 183 ? -5.807 -0.696 -9.144 1.00 98.50 183 ASN A N 1
ATOM 1536 C CA . ASN A 1 183 ? -5.964 -1.067 -10.555 1.00 98.50 183 ASN A CA 1
ATOM 1537 C C . ASN A 1 183 ? -4.742 -0.638 -11.371 1.00 98.50 183 ASN A C 1
ATOM 1539 O O . ASN A 1 183 ? -4.171 -1.451 -12.092 1.00 98.50 183 ASN A O 1
ATOM 1543 N N . TRP A 1 184 ? -4.321 0.619 -11.210 1.00 98.12 184 TRP A N 1
ATOM 1544 C CA . TRP A 1 184 ? -3.123 1.136 -11.864 1.00 98.12 184 TRP A CA 1
ATOM 1545 C C . TRP A 1 184 ? -1.861 0.387 -11.410 1.00 98.12 184 TRP A C 1
ATOM 1547 O O . TRP A 1 184 ? -1.115 -0.115 -12.242 1.00 98.12 184 TRP A O 1
ATOM 1557 N N . LEU A 1 185 ? -1.649 0.248 -10.098 1.00 98.12 185 LEU A N 1
ATOM 1558 C CA . LEU A 1 185 ? -0.455 -0.373 -9.525 1.00 98.12 185 LEU A CA 1
ATOM 1559 C C . LEU A 1 185 ? -0.275 -1.812 -10.010 1.00 98.12 185 LEU A C 1
ATOM 1561 O O . LEU A 1 185 ? 0.794 -2.144 -10.507 1.00 98.12 185 LEU A O 1
ATOM 1565 N N . PHE A 1 186 ? -1.296 -2.663 -9.864 1.00 98.31 186 PHE A N 1
ATOM 1566 C CA . PHE A 1 186 ? -1.167 -4.072 -10.239 1.00 98.31 186 PHE A CA 1
ATOM 1567 C C . PHE A 1 186 ? -1.045 -4.252 -11.752 1.00 98.31 186 PHE A C 1
ATOM 1569 O O . PHE A 1 186 ? -0.271 -5.096 -12.174 1.00 98.31 186 PHE A O 1
ATOM 1576 N N . SER A 1 187 ? -1.686 -3.403 -12.563 1.00 97.81 187 SER A N 1
ATOM 1577 C CA . SER A 1 187 ? -1.482 -3.423 -14.016 1.00 97.81 187 SER A CA 1
ATOM 1578 C C . SER A 1 187 ? -0.034 -3.112 -14.420 1.00 97.81 187 SER A C 1
ATOM 1580 O O . SER A 1 187 ? 0.473 -3.719 -15.361 1.00 97.81 187 SER A O 1
ATOM 1582 N N . ILE A 1 188 ? 0.644 -2.193 -13.724 1.00 98.12 188 ILE A N 1
ATOM 1583 C CA . ILE A 1 188 ? 2.071 -1.915 -13.953 1.00 98.12 188 ILE A CA 1
ATOM 1584 C C . ILE A 1 188 ? 2.938 -3.069 -13.446 1.00 98.12 188 ILE A C 1
ATOM 1586 O O . ILE A 1 188 ? 3.861 -3.483 -14.139 1.00 98.12 188 ILE A O 1
ATOM 1590 N N . LEU A 1 189 ? 2.655 -3.590 -12.250 1.00 97.19 189 LEU A N 1
ATOM 1591 C CA . LEU A 1 189 ? 3.440 -4.679 -11.667 1.00 97.19 189 LEU A CA 1
ATOM 1592 C C . LEU A 1 189 ? 3.334 -5.977 -12.474 1.00 97.19 189 LEU A C 1
ATOM 1594 O O . LEU A 1 189 ? 4.340 -6.658 -12.616 1.00 97.19 189 LEU A O 1
ATOM 1598 N N . ASP A 1 190 ? 2.173 -6.279 -13.057 1.00 96.56 190 ASP A N 1
ATOM 1599 C CA . ASP A 1 190 ? 2.012 -7.446 -13.928 1.00 96.56 190 ASP A CA 1
ATOM 1600 C C . ASP A 1 190 ? 2.900 -7.329 -15.187 1.00 96.56 190 ASP A C 1
ATOM 1602 O O . ASP A 1 190 ? 3.580 -8.287 -15.538 1.00 96.56 190 ASP A O 1
ATOM 1606 N N . GLN A 1 191 ? 3.009 -6.140 -15.797 1.00 97.44 191 GLN A N 1
ATOM 1607 C CA . GLN A 1 191 ? 3.951 -5.896 -16.907 1.00 97.44 191 GLN A CA 1
ATOM 1608 C C . GLN A 1 191 ? 5.419 -5.979 -16.466 1.00 97.44 191 GLN A C 1
ATOM 1610 O O . GLN A 1 191 ? 6.280 -6.410 -17.227 1.00 97.44 191 GLN A O 1
ATOM 1615 N N . VAL A 1 192 ? 5.733 -5.544 -15.242 1.00 96.88 192 VAL A N 1
ATOM 1616 C CA . VAL A 1 192 ? 7.092 -5.674 -14.698 1.00 96.88 192 VAL A CA 1
ATOM 1617 C C . VAL A 1 192 ? 7.435 -7.145 -14.465 1.00 96.88 192 VAL A C 1
ATOM 1619 O O . VAL A 1 192 ? 8.535 -7.552 -14.825 1.00 96.88 192 VAL A O 1
ATOM 1622 N N . ASP A 1 193 ? 6.511 -7.942 -13.924 1.00 94.81 193 ASP A N 1
ATOM 1623 C CA . ASP A 1 193 ? 6.691 -9.383 -13.709 1.00 94.81 193 ASP A CA 1
ATOM 1624 C C . ASP A 1 193 ? 6.996 -10.126 -15.017 1.00 94.81 193 ASP A C 1
ATOM 1626 O O . ASP A 1 193 ? 7.821 -11.031 -15.010 1.00 94.81 193 ASP A O 1
ATOM 1630 N N . GLU A 1 194 ? 6.388 -9.732 -16.142 1.00 95.12 194 GLU A N 1
ATOM 1631 C CA . GLU A 1 194 ? 6.671 -10.316 -17.466 1.00 95.12 194 GLU A CA 1
ATOM 1632 C C . GLU A 1 194 ? 8.116 -10.076 -17.939 1.00 95.12 194 GLU A C 1
ATOM 1634 O O . GLU A 1 194 ? 8.646 -10.840 -18.745 1.00 95.12 194 GLU A O 1
ATOM 1639 N N . LEU A 1 195 ? 8.761 -9.017 -17.442 1.00 94.81 195 LEU A N 1
ATOM 1640 C CA . LEU A 1 195 ? 10.142 -8.655 -17.772 1.00 94.81 195 LEU A CA 1
ATOM 1641 C C . LEU A 1 195 ? 11.155 -9.133 -16.726 1.00 94.81 195 LEU A C 1
ATOM 1643 O O . LEU A 1 195 ? 12.364 -9.088 -16.975 1.00 94.81 195 LEU A O 1
ATOM 1647 N N . LEU A 1 196 ? 10.689 -9.502 -15.533 1.00 91.56 196 LEU A N 1
ATOM 1648 C CA . LEU A 1 196 ? 11.538 -9.961 -14.446 1.00 91.56 196 LEU A CA 1
ATOM 1649 C C . LEU A 1 196 ? 11.818 -11.453 -14.578 1.00 91.56 196 LEU A C 1
ATOM 1651 O O . LEU A 1 196 ? 10.923 -12.271 -14.756 1.00 91.56 196 LEU A O 1
ATOM 1655 N N . ASP A 1 197 ? 13.090 -11.795 -14.418 1.00 83.25 197 ASP A N 1
ATOM 1656 C CA . ASP A 1 197 ? 13.530 -13.178 -14.299 1.00 83.25 197 ASP A CA 1
ATOM 1657 C C . ASP A 1 197 ? 13.712 -13.492 -12.812 1.00 83.25 197 ASP A C 1
ATOM 1659 O O . ASP A 1 197 ? 14.682 -13.052 -12.185 1.00 83.25 197 ASP A O 1
ATOM 1663 N N . PHE A 1 198 ? 12.727 -14.172 -12.222 1.00 75.56 198 PHE A N 1
ATOM 1664 C CA . PHE A 1 198 ? 12.801 -14.616 -10.834 1.00 75.56 198 PHE A CA 1
ATOM 1665 C C . PHE A 1 198 ? 13.782 -15.791 -10.747 1.00 75.56 198 PHE A C 1
ATOM 1667 O O . PHE A 1 198 ? 13.419 -16.927 -11.045 1.00 75.56 198 PHE A O 1
ATOM 1674 N N . LYS A 1 199 ? 15.027 -15.497 -10.361 1.00 60.69 199 LYS A N 1
ATOM 1675 C CA . LYS A 1 199 ? 16.037 -16.515 -10.040 1.00 60.69 199 LYS A CA 1
ATOM 1676 C C . LYS A 1 199 ? 15.664 -17.343 -8.815 1.00 60.69 199 LYS A C 1
ATOM 1678 O O . LYS A 1 199 ? 15.146 -16.753 -7.839 1.00 60.69 199 LYS A O 1
#

Solvent-accessible surface area (backbone atoms only — not compar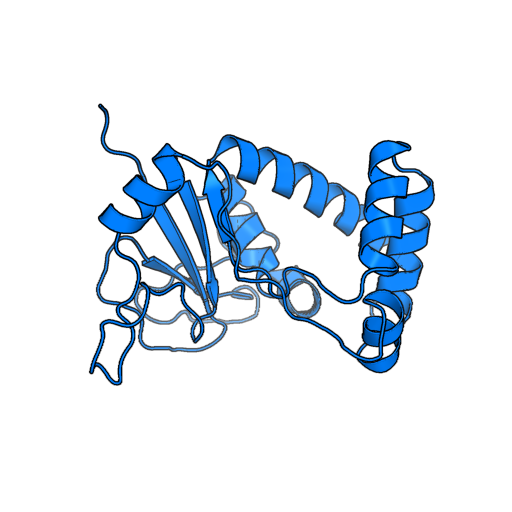able to full-atom values): 11453 Å² total; per-residue (Å²): 131,82,89,78,43,57,40,31,34,26,42,28,83,63,88,73,85,72,74,98,43,91,46,51,44,42,31,32,42,35,31,66,82,42,98,72,73,55,89,87,44,43,60,18,54,49,86,63,52,47,14,82,48,18,94,80,48,46,67,51,20,43,53,53,14,43,72,72,72,52,91,58,48,30,45,26,38,32,48,66,89,47,74,68,56,46,81,68,54,89,93,57,94,64,66,52,70,61,47,72,69,52,51,53,60,53,56,74,80,40,61,70,47,64,60,72,66,46,77,40,92,87,41,29,47,47,59,47,42,57,76,74,45,75,54,64,66,59,56,35,43,51,58,61,40,71,78,42,59,67,71,57,39,51,53,50,53,53,50,38,68,23,41,54,44,66,63,73,89,44,38,38,26,32,41,68,58,45,52,54,49,50,55,53,50,52,58,52,49,54,58,30,54,78,66,52,82,87,126

InterPro domains:
  IPR025536 Domain of unknown function DUF4422 [PF14393] (7-198)

Organism: Lacticaseibacillus rhamnosus (NCBI:txid47715)

Sequence (199 aa):
MGNLLIKIIIAAHKPVQVPNDQTYFPVYVGSKFHESTPKGFLRDDSGKNISWKNPHYNELTAIYWAKYNLDFDILGLVHYRRFFVNKKKFGSRSYDLIKQSDIKKLMAHTDVVVPKKRHYYIETIESHFYHSHDRQGLDCLKKVMEEQPEAYRFAFRKVLNARSAHMFNMFIMKKKVFQDYTNWLFSILDQVDELLDFK

Radius of gyration: 18.01 Å; Cα contacts (8 Å, |Δi|>4): 285; chains: 1; bounding box: 48×42×51 Å

Nearest PDB structures (foldseek):
  6u4b-assembly1_A  TM=8.568E-01  e=1.673E-15  Klebsiella pneumoniae
  7bop-assembly6_F  TM=3.660E-01  e=2.559E-01  Aspergillus fumigatus A1163
  7rgo-assembly1_B  TM=2.479E-01  e=1.297E+00  Escherichia coli

Foldseek 3Di:
DDDFFAAEEAEDCDDADDDPAPNYAYAHALCVPPPDDPPRHHYLPPDDFDSVCCVPCPCVRVLRSCLPPPDGQKYWYDYRVGADFDPDDPPDPDTHGDHPVNLVVVVVPDFKDADDKDFQPPDFQQVVDVVPHDCLLVVLLLVLQVPDPPVSVVVVVVRRRDRIDRDDPTMMGGSVVSNVVSVVVVVSVVSSVVSDDDD

Secondary structure (DSSP, 8-state):
-----EEEEEEESS-----S-TTEEEEETTGGG-S---TTPEETTSSS--GGGHHHHTTHHHHHHHHHH---SEEEEEETTB--BPPPPTT-SS-PBPPHHHHHHHHTT-SEE-PPPEE-SS--HHHHHHHHS-HHHHHHHHHHHHTS-HHHHHHHHHHHT-SEE--SS-EEEEHHHHHHHHHHHHHHHHHHHHH----

pLDDT: mean 94.14, std 7.01, range [47.75, 98.62]